Protein AF-A0A381ID55-F1 (afdb_monomer)

Nearest PDB structures (foldseek):
  1d6m-assembly1_A  TM=7.865E-01  e=6.444E-08  Escherichia coli
  2o59-assembly1_A  TM=6.944E-01  e=1.336E-08  Escherichia coli
  3pwt-assembly1_A  TM=8.129E-01  e=2.290E-06  Escherichia coli K-12
  4cgy-assembly1_A  TM=8.039E-01  e=9.788E-06  Homo sapiens
  1mw8-assembly1_X  TM=7.895E-01  e=4.444E-05  Escherichia coli

Foldseek 3Di:
DLVFLVLLLVQLLPPDPCSVQFARDDDCVQDVPVPADPDDDDADGNDDDDDDDPVRVVVNLVRSLVSRLVRWDDWDKDKDWDWDADPNDTDIDIWIDTPGCISVVSVVDDDDGRDDDDDDPPDDDDDPDDDDDDDDDDDDDADFPVNVQVCQQQPLVPPPPVPCPPPVPDHNDDPVCSVVVVVVCVVVQQWDDDDRGIDGDCVCVVPD

pLDDT: mean 87.01, std 11.12, range [41.38, 96.75]

Structure (mmCIF, N/CA/C/O backbone):
data_AF-A0A381ID55-F1
#
_entry.id   AF-A0A381ID55-F1
#
loop_
_atom_site.group_PDB
_atom_site.id
_atom_site.type_symbol
_atom_site.label_atom_id
_atom_site.label_alt_id
_atom_site.label_comp_id
_atom_site.label_asym_id
_atom_site.label_entity_id
_atom_site.label_seq_id
_atom_site.pdbx_PDB_ins_code
_atom_site.Cartn_x
_atom_site.Cartn_y
_atom_site.Cartn_z
_atom_site.occupancy
_atom_site.B_iso_or_equiv
_atom_site.auth_seq_id
_atom_site.auth_comp_id
_atom_site.auth_asym_id
_atom_site.auth_atom_id
_atom_site.pdbx_PDB_model_num
ATOM 1 N N . MET A 1 1 ? -1.410 -1.660 -27.866 1.00 70.62 1 MET A N 1
ATOM 2 C CA . MET A 1 1 ? -0.874 -1.778 -26.487 1.00 70.62 1 MET A CA 1
ATOM 3 C C . MET A 1 1 ? -1.254 -3.103 -25.824 1.00 70.62 1 MET A C 1
ATOM 5 O O . MET A 1 1 ? -0.353 -3.834 -25.441 1.00 70.62 1 MET A O 1
ATOM 9 N N . ALA A 1 2 ? -2.541 -3.470 -25.766 1.00 81.06 2 ALA A N 1
ATOM 10 C CA . ALA A 1 2 ? -2.996 -4.710 -25.118 1.00 81.06 2 ALA A CA 1
ATOM 11 C C . ALA A 1 2 ? -2.349 -6.004 -25.659 1.00 81.06 2 ALA A C 1
ATOM 13 O O . ALA A 1 2 ? -1.994 -6.869 -24.872 1.00 81.06 2 ALA A O 1
ATOM 14 N N . SER A 1 3 ? -2.138 -6.122 -26.977 1.00 83.69 3 SER A N 1
ATOM 15 C CA . SER A 1 3 ? -1.439 -7.279 -27.572 1.00 83.69 3 SER A CA 1
ATOM 16 C C . SER A 1 3 ? 0.010 -7.415 -27.072 1.00 83.69 3 SER A C 1
ATOM 18 O O . SER A 1 3 ? 0.406 -8.498 -26.653 1.00 83.69 3 SER A O 1
ATOM 20 N N . LYS A 1 4 ? 0.767 -6.308 -27.011 1.00 87.00 4 LYS A N 1
ATOM 21 C CA . LYS A 1 4 ? 2.134 -6.301 -26.461 1.00 87.00 4 LYS A CA 1
ATOM 22 C C . LYS A 1 4 ? 2.143 -6.646 -24.970 1.00 87.00 4 LYS A C 1
ATOM 24 O O . LYS A 1 4 ? 2.986 -7.416 -24.541 1.00 87.00 4 LYS A O 1
ATOM 29 N N . ALA A 1 5 ? 1.187 -6.122 -24.198 1.00 90.31 5 ALA A N 1
ATOM 30 C CA . ALA A 1 5 ? 1.048 -6.455 -22.782 1.00 90.31 5 ALA A CA 1
ATOM 31 C C . ALA A 1 5 ? 0.736 -7.947 -22.568 1.00 90.31 5 ALA A C 1
ATOM 33 O O . ALA A 1 5 ? 1.346 -8.566 -21.706 1.00 90.31 5 ALA A O 1
ATOM 34 N N . SER A 1 6 ? -0.147 -8.540 -23.380 1.00 92.25 6 SER A N 1
ATOM 35 C CA . SER A 1 6 ? -0.414 -9.985 -23.337 1.00 92.25 6 SER A CA 1
ATOM 36 C C . SER A 1 6 ? 0.858 -10.790 -23.600 1.00 92.25 6 SER A C 1
ATOM 38 O O . SER A 1 6 ? 1.224 -11.630 -22.790 1.00 92.25 6 SER A O 1
ATOM 40 N N . GLN A 1 7 ? 1.585 -10.462 -24.673 1.00 93.06 7 GLN A N 1
ATOM 41 C CA . GLN A 1 7 ? 2.831 -11.144 -25.026 1.00 93.06 7 GLN A CA 1
ATOM 42 C C . GLN A 1 7 ? 3.910 -11.004 -23.940 1.00 93.06 7 GLN A C 1
ATOM 44 O O . GLN A 1 7 ? 4.625 -11.961 -23.651 1.00 93.06 7 GLN A O 1
ATOM 49 N N . THR A 1 8 ? 4.042 -9.818 -23.338 1.00 93.56 8 THR A N 1
ATOM 50 C CA . THR A 1 8 ? 4.930 -9.601 -22.191 1.00 93.56 8 THR A CA 1
ATOM 51 C C . THR A 1 8 ? 4.517 -10.491 -21.017 1.00 93.56 8 THR A C 1
ATOM 53 O O . THR A 1 8 ? 5.362 -11.179 -20.454 1.00 93.56 8 THR A O 1
ATOM 56 N N . LEU A 1 9 ? 3.229 -10.510 -20.657 1.00 94.81 9 LEU A N 1
ATOM 57 C CA . LEU A 1 9 ? 2.720 -11.291 -19.529 1.00 94.81 9 LEU A CA 1
ATOM 58 C C . LEU A 1 9 ? 2.958 -12.791 -19.716 1.00 94.81 9 LEU A C 1
ATOM 60 O O . LEU A 1 9 ? 3.392 -13.454 -18.779 1.00 94.81 9 LEU A O 1
ATOM 64 N N . ASP A 1 10 ? 2.736 -13.304 -20.927 1.00 94.25 10 ASP A N 1
ATOM 65 C CA . ASP A 1 10 ? 2.945 -14.717 -21.247 1.00 94.25 10 ASP A CA 1
ATOM 66 C C . ASP A 1 10 ? 4.397 -15.156 -21.076 1.00 94.25 10 ASP A C 1
ATOM 68 O O . ASP A 1 10 ? 4.635 -16.301 -20.715 1.00 94.25 10 ASP A O 1
ATOM 72 N N . LYS A 1 11 ? 5.364 -14.254 -21.277 1.00 94.31 11 LYS A N 1
ATOM 73 C CA . LYS A 1 11 ? 6.777 -14.542 -21.005 1.00 94.31 11 LYS A CA 1
ATOM 74 C C . LYS A 1 11 ? 7.143 -14.399 -19.534 1.00 94.31 11 LYS A C 1
ATOM 76 O O . LYS A 1 11 ? 7.943 -15.179 -19.037 1.00 94.31 11 LYS A O 1
ATOM 81 N N . LEU A 1 12 ? 6.598 -13.390 -18.857 1.00 94.31 12 LEU A N 1
ATOM 82 C CA . LEU A 1 12 ? 6.947 -13.092 -17.467 1.00 94.31 12 LEU A CA 1
ATOM 83 C C . LEU A 1 12 ? 6.337 -14.069 -16.463 1.00 94.31 12 LEU A C 1
ATOM 85 O O . LEU A 1 12 ? 6.889 -14.215 -15.379 1.00 94.31 12 LEU A O 1
ATOM 89 N N . LYS A 1 13 ? 5.204 -14.699 -16.793 1.00 93.88 13 LYS A N 1
ATOM 90 C CA . LYS A 1 13 ? 4.524 -15.626 -15.880 1.00 93.88 13 LYS A CA 1
ATOM 91 C C . LYS A 1 13 ? 5.235 -16.974 -15.735 1.00 93.88 13 LYS A C 1
ATOM 93 O O . LYS A 1 13 ? 5.032 -17.633 -14.724 1.00 93.88 13 LYS A O 1
ATOM 98 N N . VAL A 1 14 ? 6.036 -17.365 -16.730 1.00 92.94 14 VAL A N 1
ATOM 99 C CA . VAL A 1 14 ? 6.660 -18.692 -16.803 1.00 92.94 14 VAL A CA 1
ATOM 100 C C . VAL A 1 14 ? 7.601 -18.903 -15.622 1.00 92.94 14 VAL A C 1
ATOM 102 O O . VAL A 1 14 ? 8.543 -18.133 -15.433 1.00 92.94 14 VAL A O 1
ATOM 105 N N . GLY A 1 15 ? 7.362 -19.968 -14.858 1.00 90.31 15 GLY A N 1
ATOM 106 C CA . GLY A 1 15 ? 8.208 -20.357 -13.728 1.00 90.31 15 GLY A CA 1
ATOM 107 C C . GLY A 1 15 ? 7.940 -19.579 -12.438 1.00 90.31 15 GLY A C 1
ATOM 108 O O . GLY A 1 15 ? 8.679 -19.750 -11.471 1.00 90.31 15 GLY A O 1
ATOM 109 N N . LEU A 1 16 ? 6.898 -18.742 -12.397 1.00 93.00 16 LEU A N 1
ATOM 110 C CA . LEU A 1 16 ? 6.417 -18.158 -11.146 1.00 93.00 16 LEU A CA 1
ATOM 111 C C . LEU A 1 16 ? 5.570 -19.183 -10.383 1.00 93.00 16 LEU A C 1
ATOM 113 O O . LEU A 1 16 ? 4.747 -19.882 -10.968 1.00 93.00 16 LEU A O 1
ATOM 117 N N . GLU A 1 17 ? 5.692 -19.216 -9.057 1.00 92.00 17 GLU A N 1
ATOM 118 C CA . GLU A 1 17 ? 4.929 -20.143 -8.199 1.00 92.00 17 GLU A CA 1
ATOM 119 C C . GLU A 1 17 ? 3.404 -19.988 -8.345 1.00 92.00 17 GLU A C 1
ATOM 121 O O . GLU A 1 17 ? 2.640 -20.933 -8.164 1.00 92.00 17 GLU A O 1
ATOM 126 N N . TYR A 1 18 ? 2.960 -18.789 -8.718 1.00 92.69 18 TYR A N 1
ATOM 127 C CA . TYR A 1 18 ? 1.563 -18.409 -8.917 1.00 92.69 18 TYR A CA 1
ATOM 128 C C . TYR A 1 18 ? 1.189 -18.251 -10.399 1.00 92.69 18 TYR A C 1
ATOM 130 O O . TYR A 1 18 ? 0.211 -17.574 -10.723 1.00 92.69 18 TYR A O 1
ATOM 138 N N . GLU A 1 19 ? 1.943 -18.871 -11.314 1.00 94.19 19 GLU A N 1
ATOM 139 C CA . GLU A 1 19 ? 1.718 -18.798 -12.764 1.00 94.19 19 GLU A CA 1
ATOM 140 C C . GLU A 1 19 ? 0.256 -19.084 -13.153 1.00 94.19 19 GLU A C 1
ATOM 142 O O . GLU A 1 19 ? -0.347 -18.343 -13.930 1.00 94.19 19 GLU A O 1
ATOM 147 N N . ASN A 1 20 ? -0.355 -20.106 -12.549 1.00 93.81 20 ASN A N 1
ATOM 148 C CA . ASN A 1 20 ? -1.740 -20.520 -12.798 1.00 93.81 20 ASN A CA 1
ATOM 149 C C . ASN A 1 20 ? -2.805 -19.500 -12.343 1.00 93.81 20 ASN A C 1
ATOM 151 O O . ASN A 1 20 ? -3.955 -19.558 -12.791 1.00 93.81 20 ASN A O 1
ATOM 155 N N . LYS A 1 21 ? -2.445 -18.570 -11.451 1.00 94.19 21 LYS A N 1
ATOM 156 C CA . LYS A 1 21 ? -3.330 -17.508 -10.947 1.00 94.19 21 LYS A CA 1
ATOM 157 C C . LYS A 1 21 ? -3.279 -16.253 -11.823 1.00 94.19 21 LYS A C 1
ATOM 159 O O . LYS A 1 21 ? -4.204 -15.444 -11.764 1.00 94.19 21 LYS A O 1
ATOM 164 N N . ILE A 1 22 ? -2.245 -16.102 -12.653 1.00 95.56 22 ILE A N 1
ATOM 165 C CA . ILE A 1 22 ? -2.073 -14.959 -13.553 1.00 95.56 22 ILE A CA 1
ATOM 166 C C . ILE A 1 22 ? -2.976 -15.137 -14.776 1.00 95.56 22 ILE A C 1
ATOM 168 O O . ILE A 1 22 ? -2.802 -16.059 -15.574 1.00 95.56 22 ILE A O 1
ATOM 172 N N . LYS A 1 23 ? -3.930 -14.221 -14.967 1.00 93.19 23 LYS A N 1
ATOM 173 C CA . LYS A 1 23 ? -4.861 -14.251 -16.103 1.00 93.19 23 LYS A CA 1
ATOM 174 C C . LYS A 1 23 ? -4.909 -12.904 -16.805 1.00 93.19 23 LYS A C 1
ATOM 176 O O . LYS A 1 23 ? -5.309 -11.889 -16.232 1.00 93.19 23 LYS A O 1
ATOM 181 N N . PHE A 1 24 ? -4.546 -12.901 -18.087 1.00 93.38 24 PHE A N 1
ATOM 182 C CA . PHE A 1 24 ? -4.692 -11.708 -18.910 1.00 93.38 24 PHE A CA 1
ATOM 183 C C . PHE A 1 24 ? -6.169 -11.314 -19.001 1.00 93.38 24 PHE A C 1
ATOM 185 O O . PHE A 1 24 ? -7.025 -12.126 -19.348 1.00 93.38 24 PHE A O 1
ATOM 192 N N . SER A 1 25 ? -6.468 -10.049 -18.721 1.00 89.69 25 SER A N 1
ATOM 193 C CA . SER A 1 25 ? -7.815 -9.506 -18.850 1.00 89.69 25 SER A CA 1
ATOM 194 C C . SER A 1 25 ? -7.770 -8.093 -19.421 1.00 89.69 25 SER A C 1
ATOM 196 O O . SER A 1 25 ? -6.925 -7.273 -19.058 1.00 89.69 25 SER A O 1
ATOM 198 N N . LYS A 1 26 ? -8.691 -7.798 -20.342 1.00 87.25 26 LYS A N 1
ATOM 199 C CA . LYS A 1 26 ? -8.874 -6.453 -20.900 1.00 87.25 26 LYS A CA 1
ATOM 200 C C . LYS A 1 26 ? -9.959 -5.734 -20.107 1.00 87.25 26 LYS A C 1
ATOM 202 O O . LYS A 1 26 ? -11.118 -5.726 -20.503 1.00 87.25 26 LYS A O 1
ATOM 207 N N . THR A 1 27 ? -9.591 -5.164 -18.965 1.00 88.06 27 THR A N 1
ATOM 208 C CA . THR A 1 27 ? -10.514 -4.392 -18.120 1.00 88.06 27 THR A CA 1
ATOM 209 C C . THR A 1 27 ? -10.176 -2.905 -18.169 1.00 88.06 27 THR A C 1
ATOM 211 O O . THR A 1 27 ? -9.008 -2.544 -18.317 1.00 88.06 27 THR A O 1
ATOM 214 N N . LYS A 1 28 ? -11.169 -2.029 -17.946 1.00 86.00 28 LYS A N 1
ATOM 215 C CA . LYS A 1 28 ? -10.942 -0.579 -17.766 1.00 86.00 28 LYS A CA 1
ATOM 216 C C . LYS A 1 28 ? -10.058 -0.252 -16.556 1.00 86.00 28 LYS A C 1
ATOM 218 O O . LYS A 1 28 ? -9.614 0.872 -16.405 1.00 86.00 28 LYS A O 1
ATOM 223 N N . ARG A 1 29 ? -9.784 -1.213 -15.672 1.00 83.62 29 ARG A N 1
ATOM 224 C CA . ARG A 1 29 ? -8.819 -1.024 -14.582 1.00 83.62 29 ARG A CA 1
ATOM 225 C C . ARG A 1 29 ? -7.378 -0.957 -15.098 1.00 83.62 29 ARG A C 1
ATOM 227 O O . ARG A 1 29 ? -6.574 -0.229 -14.528 1.00 83.62 29 ARG A O 1
ATOM 234 N N . VAL A 1 30 ? -7.060 -1.723 -16.143 1.00 84.38 30 VAL A N 1
ATOM 235 C CA . VAL A 1 30 ? -5.696 -1.864 -16.686 1.00 84.38 30 VAL A CA 1
ATOM 236 C C . VAL A 1 30 ? -5.545 -1.141 -18.026 1.00 84.38 30 VAL A C 1
ATOM 238 O O . VAL A 1 30 ? -4.490 -0.587 -18.320 1.00 84.38 30 VAL A O 1
ATOM 241 N N . PHE A 1 31 ? -6.608 -1.110 -18.830 1.00 86.25 31 PHE A N 1
ATOM 242 C CA . PHE A 1 31 ? -6.636 -0.508 -20.158 1.00 86.25 31 PHE A CA 1
ATOM 243 C C . PHE A 1 31 ? -7.762 0.525 -20.231 1.00 86.25 31 PHE A C 1
ATOM 245 O O . PHE A 1 31 ? -8.867 0.224 -20.680 1.00 86.25 31 PHE A O 1
ATOM 252 N N . ASP A 1 32 ? -7.476 1.739 -19.762 1.00 86.81 32 ASP A N 1
ATOM 253 C CA . ASP A 1 32 ? -8.414 2.864 -19.779 1.00 86.81 32 ASP A CA 1
ATOM 254 C C . ASP A 1 32 ? -7.915 3.981 -20.699 1.00 86.81 32 ASP A C 1
ATOM 256 O O . ASP A 1 32 ? -7.167 4.858 -20.274 1.00 86.81 32 ASP A O 1
ATOM 260 N N . SER A 1 33 ? -8.304 3.951 -21.975 1.00 82.75 33 SER A N 1
ATOM 261 C CA . SER A 1 33 ? -7.834 4.936 -22.957 1.00 82.75 33 SER A CA 1
ATOM 262 C C . SER A 1 33 ? -8.237 6.375 -22.628 1.00 82.75 33 SER A C 1
ATOM 264 O O . SER A 1 33 ? -7.532 7.283 -23.045 1.00 82.75 33 SER A O 1
ATOM 266 N N . SER A 1 34 ? -9.310 6.606 -21.859 1.00 82.75 34 SER A N 1
ATOM 267 C CA . SER A 1 34 ? -9.709 7.967 -21.464 1.00 82.75 34 SER A CA 1
ATOM 268 C C . SER A 1 34 ? -8.863 8.552 -20.332 1.00 82.75 34 SER A C 1
ATOM 270 O O . SER A 1 34 ? -9.036 9.714 -19.990 1.00 82.75 34 SER A O 1
ATOM 272 N N . LYS A 1 35 ? -7.988 7.753 -19.712 1.00 76.94 35 LYS A N 1
ATOM 273 C CA . LYS A 1 35 ? -7.083 8.186 -18.632 1.00 76.94 35 LYS A CA 1
ATOM 274 C C . LYS A 1 35 ? -5.613 8.166 -19.043 1.00 76.94 35 LYS A C 1
ATOM 276 O O . LYS A 1 35 ? -4.734 8.245 -18.187 1.00 76.94 35 LYS A O 1
ATOM 281 N N . VAL A 1 36 ? -5.347 7.978 -20.332 1.00 74.00 36 VAL A N 1
ATOM 282 C CA . VAL A 1 36 ? -3.999 7.995 -20.892 1.00 74.00 36 VAL A CA 1
ATOM 283 C C . VAL A 1 36 ? -3.809 9.348 -21.565 1.00 74.00 36 VAL A C 1
ATOM 285 O O . VAL A 1 36 ? -4.486 9.638 -22.546 1.00 74.00 36 VAL A O 1
ATOM 288 N N . ASP A 1 37 ? -2.893 10.153 -21.026 1.00 71.00 37 ASP A N 1
ATOM 289 C CA . ASP A 1 37 ? -2.441 11.395 -21.659 1.00 71.00 37 ASP A CA 1
ATOM 290 C C . ASP A 1 37 ? -1.434 11.068 -22.787 1.00 71.00 37 ASP A C 1
ATOM 292 O O . ASP A 1 37 ? -1.535 10.046 -23.466 1.00 71.00 37 ASP A O 1
ATOM 296 N N . SER A 1 38 ? -0.401 11.891 -22.988 1.00 73.19 38 SER A N 1
ATOM 297 C CA . SER A 1 38 ? 0.625 11.671 -24.020 1.00 73.19 38 SER A CA 1
ATOM 298 C C . SER A 1 38 ? 1.448 10.384 -23.842 1.00 73.19 38 SER A C 1
ATOM 300 O O . SER A 1 38 ? 2.077 9.919 -24.795 1.00 73.19 38 SER A O 1
ATOM 302 N N . HIS A 1 39 ? 1.455 9.792 -22.643 1.00 77.25 39 HIS A N 1
ATOM 303 C CA . HIS A 1 39 ? 2.221 8.587 -22.331 1.00 77.25 39 HIS A CA 1
ATOM 304 C C . HIS A 1 39 ? 1.413 7.590 -21.499 1.00 77.25 39 HIS A C 1
ATOM 306 O O . HIS A 1 39 ? 0.662 7.955 -20.595 1.00 77.25 39 HIS A O 1
ATOM 312 N N . SER A 1 40 ? 1.615 6.302 -21.776 1.00 82.44 40 SER A N 1
ATOM 313 C CA . SER A 1 40 ? 1.070 5.214 -20.967 1.00 82.44 40 SER A CA 1
ATOM 314 C C . SER A 1 40 ? 1.933 4.915 -19.745 1.00 82.44 40 SER A C 1
ATOM 316 O O . SER A 1 40 ? 3.089 5.329 -19.661 1.00 82.44 40 SER A O 1
ATOM 318 N N . ALA A 1 41 ? 1.391 4.116 -18.824 1.00 86.06 41 ALA A N 1
ATOM 319 C CA . ALA A 1 41 ? 2.170 3.553 -17.729 1.00 86.06 41 ALA A CA 1
ATOM 320 C C . ALA A 1 41 ? 3.410 2.800 -18.247 1.00 86.06 41 ALA A C 1
ATOM 322 O O . ALA A 1 41 ? 3.369 2.151 -19.297 1.00 86.06 41 ALA A O 1
ATOM 323 N N . ILE A 1 42 ? 4.498 2.877 -17.479 1.00 91.06 42 ILE A N 1
ATOM 324 C CA . ILE A 1 42 ? 5.718 2.109 -17.729 1.00 91.06 42 ILE A CA 1
ATOM 325 C C . ILE A 1 42 ? 5.412 0.637 -17.452 1.00 91.06 42 ILE A C 1
ATOM 327 O O . ILE A 1 42 ? 4.926 0.290 -16.374 1.00 91.06 42 ILE A O 1
ATOM 331 N N . ILE A 1 43 ? 5.692 -0.218 -18.433 1.00 93.06 43 ILE A N 1
ATOM 332 C CA . ILE A 1 43 ? 5.519 -1.669 -18.349 1.00 93.06 43 ILE A CA 1
ATOM 333 C C . ILE A 1 43 ? 6.788 -2.366 -18.848 1.00 93.06 43 ILE A C 1
ATOM 335 O O . ILE A 1 43 ? 7.505 -1.790 -19.674 1.00 93.06 43 ILE A O 1
ATOM 339 N N . PRO A 1 44 ? 7.060 -3.608 -18.414 1.00 94.25 44 PRO A N 1
ATOM 340 C CA . PRO A 1 44 ? 8.111 -4.406 -19.023 1.00 94.25 44 PRO A CA 1
ATOM 341 C C . PRO A 1 44 ? 7.802 -4.679 -20.500 1.00 94.25 44 PRO A C 1
ATOM 343 O O . PRO A 1 44 ? 6.651 -4.639 -20.951 1.00 94.25 44 PRO A O 1
ATOM 346 N N . THR A 1 45 ? 8.838 -5.015 -21.260 1.00 92.94 45 THR A N 1
ATOM 347 C CA . THR A 1 45 ? 8.682 -5.480 -22.642 1.00 92.94 45 THR A CA 1
ATOM 348 C C . THR A 1 45 ? 8.761 -7.004 -22.706 1.00 92.94 45 THR A C 1
ATOM 350 O O . THR A 1 45 ? 9.133 -7.664 -21.741 1.00 92.94 45 THR A O 1
ATOM 353 N N . TYR A 1 46 ? 8.446 -7.577 -23.866 1.00 90.69 46 TYR A N 1
ATOM 354 C CA . TYR A 1 46 ? 8.596 -9.011 -24.120 1.00 90.69 46 TYR A CA 1
ATOM 355 C C . TYR A 1 46 ? 10.070 -9.455 -24.255 1.00 90.69 46 TYR A C 1
ATOM 357 O O . TYR A 1 46 ? 10.334 -10.633 -24.516 1.00 90.69 46 TYR A O 1
ATOM 365 N N . ILE A 1 47 ? 11.032 -8.534 -24.156 1.00 91.31 47 ILE A N 1
ATOM 366 C CA . ILE A 1 47 ? 12.465 -8.831 -24.156 1.00 91.31 47 ILE A CA 1
ATOM 367 C C . ILE A 1 47 ? 12.915 -8.886 -22.697 1.00 91.31 47 ILE A C 1
ATOM 369 O O . ILE A 1 47 ? 12.934 -7.864 -22.015 1.00 91.31 47 ILE A O 1
ATOM 373 N N . ILE A 1 48 ? 13.258 -10.087 -22.225 1.00 90.81 48 ILE A N 1
ATOM 374 C CA . ILE A 1 48 ? 13.757 -10.297 -20.863 1.00 90.81 48 ILE A CA 1
ATOM 375 C C . ILE A 1 48 ? 15.252 -9.936 -20.844 1.00 90.81 48 ILE A C 1
ATOM 377 O O . ILE A 1 48 ? 16.017 -10.524 -21.618 1.00 90.81 48 ILE A O 1
ATOM 381 N N . PRO A 1 49 ? 15.683 -8.980 -20.005 1.00 91.81 49 PRO A N 1
ATOM 382 C CA . PRO A 1 49 ? 17.088 -8.604 -19.904 1.00 91.81 49 PRO A CA 1
ATOM 383 C C . PRO A 1 49 ? 17.910 -9.731 -19.259 1.00 91.81 49 PRO A C 1
ATOM 385 O O . PRO A 1 49 ? 17.417 -10.446 -18.392 1.00 91.81 49 PRO A O 1
ATOM 388 N N . LYS A 1 50 ? 19.167 -9.901 -19.690 1.00 87.94 50 LYS A N 1
ATOM 389 C CA . LYS A 1 50 ? 20.054 -10.995 -19.235 1.00 87.94 50 LYS A CA 1
ATOM 390 C C . LYS A 1 50 ? 21.224 -10.540 -18.354 1.00 87.94 50 LYS A C 1
ATOM 392 O O . LYS A 1 50 ? 21.903 -11.379 -17.772 1.00 87.94 50 LYS A O 1
ATOM 397 N N . SER A 1 51 ? 21.482 -9.235 -18.264 1.00 90.56 51 SER A N 1
ATOM 398 C CA . SER A 1 51 ? 22.652 -8.685 -17.565 1.00 90.56 51 SER A CA 1
ATOM 399 C C . SER A 1 51 ? 22.337 -7.297 -17.016 1.00 90.56 51 SER A C 1
ATOM 401 O O . SER A 1 51 ? 22.755 -6.292 -17.580 1.00 90.56 51 SER A O 1
ATOM 403 N N . LEU A 1 52 ? 21.539 -7.257 -15.950 1.00 94.56 52 LEU A N 1
ATOM 404 C CA . LEU A 1 52 ? 21.250 -6.032 -15.211 1.00 94.56 52 LEU A CA 1
ATOM 405 C C . LEU A 1 52 ? 22.225 -5.891 -14.043 1.00 94.56 52 LEU A C 1
ATOM 407 O O . LEU A 1 52 ? 22.547 -6.869 -13.364 1.00 94.56 52 LEU A O 1
ATOM 411 N N . SER A 1 53 ? 22.667 -4.665 -13.783 1.00 96.75 53 SER A N 1
ATOM 412 C CA . SER A 1 53 ? 23.266 -4.320 -12.497 1.00 96.75 53 SER A CA 1
ATOM 413 C C . SER A 1 53 ? 22.251 -4.510 -11.365 1.00 96.75 53 SER A C 1
ATOM 415 O O . SER A 1 53 ? 21.044 -4.628 -11.588 1.00 96.75 53 SER A O 1
ATOM 417 N N . LYS A 1 54 ? 22.726 -4.509 -10.117 1.00 96.12 54 LYS A N 1
ATOM 418 C CA . LYS A 1 54 ? 21.856 -4.677 -8.946 1.00 96.12 54 LYS A CA 1
ATOM 419 C C . LYS A 1 54 ? 20.736 -3.629 -8.889 1.00 96.12 54 LYS A C 1
ATOM 421 O O . LYS A 1 54 ? 19.593 -3.982 -8.612 1.00 96.12 54 LYS A O 1
ATOM 426 N N . ASP A 1 55 ? 21.052 -2.368 -9.174 1.00 96.25 55 ASP A N 1
ATOM 427 C CA . ASP A 1 55 ? 20.074 -1.277 -9.115 1.00 96.25 55 ASP A CA 1
ATOM 428 C C . ASP A 1 55 ? 19.065 -1.358 -10.267 1.00 96.25 55 ASP A C 1
ATOM 430 O O . ASP A 1 55 ? 17.864 -1.176 -10.059 1.00 96.25 55 ASP A O 1
ATOM 434 N N . GLU A 1 56 ? 19.519 -1.710 -11.472 1.00 96.06 56 GLU A N 1
ATOM 435 C CA . GLU A 1 56 ? 18.628 -1.938 -12.614 1.00 96.06 56 GLU A CA 1
ATOM 436 C C . GLU A 1 56 ? 17.699 -3.129 -12.378 1.00 96.06 56 GLU A C 1
ATOM 438 O O . GLU A 1 56 ? 16.517 -3.053 -12.710 1.00 96.06 56 GLU A O 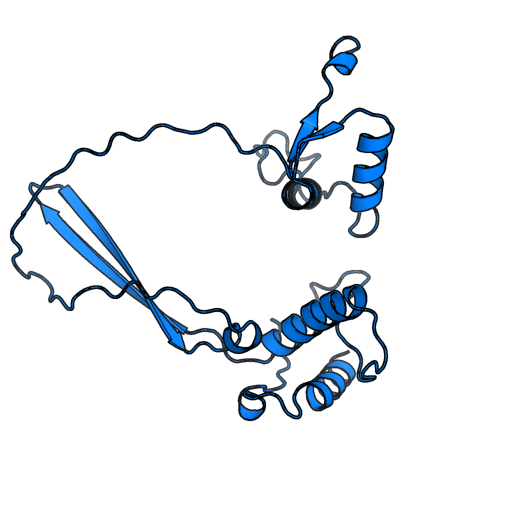1
ATOM 443 N N . GLN A 1 57 ? 18.205 -4.205 -11.770 1.00 95.81 57 GLN A N 1
ATOM 444 C CA . GLN A 1 57 ? 17.411 -5.378 -11.419 1.00 95.81 57 GLN A CA 1
ATOM 445 C C . GLN A 1 57 ? 16.307 -5.015 -10.420 1.00 95.81 57 GLN A C 1
ATOM 447 O O . GLN A 1 57 ? 15.155 -5.377 -10.636 1.00 95.81 57 GLN A O 1
ATOM 452 N N . LEU A 1 58 ? 16.620 -4.226 -9.385 1.00 95.69 58 LEU A N 1
ATOM 453 C CA . LEU A 1 58 ? 15.629 -3.754 -8.411 1.00 95.69 58 LEU A CA 1
ATOM 454 C C . LEU A 1 58 ? 14.513 -2.929 -9.067 1.00 95.69 58 LEU A C 1
ATOM 456 O O . LEU A 1 58 ? 13.335 -3.116 -8.757 1.00 95.69 58 LEU A O 1
ATOM 460 N N . VAL A 1 59 ? 14.866 -2.024 -9.985 1.00 95.69 59 VAL A N 1
ATOM 461 C CA . VAL A 1 59 ? 13.880 -1.215 -10.718 1.00 95.69 59 VAL A CA 1
ATOM 462 C C . VAL A 1 59 ? 13.060 -2.086 -11.671 1.00 95.69 59 VAL A C 1
ATOM 464 O O . VAL A 1 59 ? 11.836 -1.950 -11.730 1.00 95.69 59 VAL A O 1
ATOM 467 N N . TYR A 1 60 ? 13.713 -2.995 -12.397 1.00 95.88 60 TYR A N 1
ATOM 468 C CA . TYR A 1 60 ? 13.050 -3.922 -13.307 1.00 95.88 60 TYR A CA 1
ATOM 469 C C . TYR A 1 60 ? 12.054 -4.814 -12.567 1.00 95.88 60 TYR A C 1
ATOM 471 O O . TYR A 1 60 ? 10.905 -4.906 -12.997 1.00 95.88 60 TYR A O 1
ATOM 479 N N . ASP A 1 61 ? 12.448 -5.404 -11.437 1.00 94.69 61 ASP A N 1
ATOM 480 C CA . ASP A 1 61 ? 11.576 -6.249 -10.622 1.00 94.69 61 ASP A CA 1
ATOM 481 C C . ASP A 1 61 ? 10.394 -5.455 -10.067 1.00 94.69 61 ASP A C 1
ATOM 483 O O . ASP A 1 61 ? 9.259 -5.891 -10.220 1.00 94.69 61 ASP A O 1
ATOM 487 N N . ALA A 1 62 ? 10.599 -4.230 -9.571 1.00 95.38 62 ALA A N 1
ATOM 488 C CA . ALA A 1 62 ? 9.491 -3.385 -9.121 1.00 95.38 62 ALA A CA 1
ATOM 489 C C . ALA A 1 62 ? 8.453 -3.114 -10.233 1.00 95.38 62 ALA A C 1
ATOM 491 O O . ALA A 1 62 ? 7.242 -3.132 -9.983 1.00 95.38 62 ALA A O 1
ATOM 492 N N . ILE A 1 63 ? 8.909 -2.881 -11.471 1.00 96.00 63 ILE A N 1
ATOM 493 C CA . ILE A 1 63 ? 8.035 -2.673 -12.636 1.00 96.00 63 ILE A CA 1
ATOM 494 C C . ILE A 1 63 ? 7.359 -3.992 -13.049 1.00 96.00 63 ILE A C 1
ATOM 496 O O . ILE A 1 63 ? 6.152 -4.010 -13.305 1.00 96.00 63 ILE A O 1
ATOM 500 N N . LYS A 1 64 ? 8.117 -5.092 -13.099 1.00 95.50 64 LYS A N 1
ATOM 501 C CA . LYS A 1 64 ? 7.660 -6.445 -13.446 1.00 95.50 64 LYS A CA 1
ATOM 502 C C . LYS A 1 64 ? 6.590 -6.937 -12.478 1.00 95.50 64 LYS A C 1
ATOM 504 O O . LYS A 1 64 ? 5.500 -7.299 -12.912 1.00 95.50 64 LYS A O 1
ATOM 509 N N . ASP A 1 65 ? 6.863 -6.867 -11.185 1.00 95.75 65 ASP A N 1
ATOM 510 C CA . ASP A 1 65 ? 5.978 -7.309 -10.113 1.00 95.75 65 ASP A CA 1
ATOM 511 C C . ASP A 1 65 ? 4.692 -6.484 -10.115 1.00 95.75 65 ASP A C 1
ATOM 513 O O . ASP A 1 65 ? 3.586 -7.024 -10.072 1.00 95.75 65 ASP A O 1
ATOM 517 N N . ARG A 1 66 ? 4.802 -5.158 -10.277 1.00 95.44 66 ARG A N 1
ATOM 518 C CA . ARG A 1 66 ? 3.625 -4.294 -10.422 1.00 95.44 66 ARG A CA 1
ATOM 519 C C . ARG A 1 66 ? 2.803 -4.639 -11.660 1.00 95.44 66 ARG A C 1
ATOM 521 O O . ARG A 1 66 ? 1.574 -4.592 -11.596 1.00 95.44 66 ARG A O 1
ATOM 528 N N . PHE A 1 67 ? 3.450 -4.951 -12.778 1.00 95.62 67 PHE A N 1
ATOM 529 C CA . PHE A 1 67 ? 2.772 -5.350 -14.004 1.00 95.62 67 PHE A CA 1
ATOM 530 C C . PHE A 1 67 ? 2.024 -6.677 -13.821 1.00 95.62 67 PHE A C 1
ATOM 532 O O . PHE A 1 67 ? 0.822 -6.720 -14.077 1.00 95.62 67 PHE A O 1
ATOM 539 N N . VAL A 1 68 ? 2.689 -7.713 -13.303 1.00 95.50 6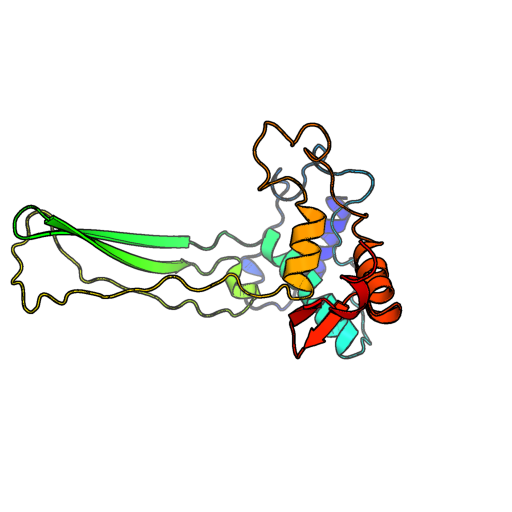8 VAL A N 1
ATOM 540 C CA . VAL A 1 68 ? 2.098 -9.036 -13.044 1.00 95.50 68 VAL A CA 1
ATOM 541 C C . VAL A 1 68 ? 0.943 -8.951 -12.041 1.00 95.50 68 VAL A C 1
ATOM 543 O O . VAL A 1 68 ? -0.125 -9.508 -12.290 1.00 95.50 68 VAL A O 1
ATOM 546 N N . ALA A 1 69 ? 1.094 -8.171 -10.965 1.00 95.38 69 ALA A N 1
ATOM 547 C CA . ALA A 1 69 ? 0.062 -7.971 -9.947 1.00 95.38 69 ALA A CA 1
ATOM 548 C C . ALA A 1 69 ? -1.267 -7.419 -10.504 1.00 95.38 69 ALA A C 1
ATOM 550 O O . ALA A 1 69 ? -2.323 -7.689 -9.936 1.00 95.38 69 ALA A O 1
ATOM 551 N N . ASN A 1 70 ? -1.257 -6.679 -11.622 1.00 94.69 70 ASN A N 1
ATOM 552 C CA . ASN A 1 70 ? -2.494 -6.195 -12.258 1.00 94.69 70 ASN A CA 1
ATOM 553 C C . ASN A 1 70 ? -3.319 -7.307 -12.930 1.00 94.69 70 ASN A C 1
ATOM 555 O O . ASN A 1 70 ? -4.499 -7.093 -13.209 1.00 94.69 70 ASN A O 1
ATOM 559 N N . PHE A 1 71 ? -2.712 -8.465 -13.192 1.00 95.38 71 PHE A N 1
ATOM 560 C CA . PHE A 1 71 ? -3.344 -9.632 -13.816 1.00 95.38 71 PHE A CA 1
ATOM 561 C C . PHE A 1 71 ? -3.551 -10.791 -12.833 1.00 95.38 71 PHE A C 1
ATOM 563 O O . PHE A 1 71 ? -3.912 -11.895 -13.237 1.00 95.38 71 PHE A O 1
ATOM 570 N N . MET A 1 72 ? -3.326 -10.534 -11.546 1.00 95.50 72 MET A N 1
ATOM 571 C CA . MET A 1 72 ? -3.615 -11.448 -10.448 1.00 95.50 72 MET A CA 1
ATOM 572 C C . MET A 1 72 ? -5.004 -11.159 -9.857 1.00 95.50 72 MET A C 1
ATOM 574 O O . MET A 1 72 ? -5.498 -10.029 -9.963 1.00 95.50 72 MET A O 1
ATOM 578 N N . PRO A 1 73 ? -5.643 -12.147 -9.206 1.00 95.19 73 PRO A N 1
ATOM 579 C CA . PRO A 1 73 ? -6.890 -11.919 -8.485 1.00 95.19 73 PRO A CA 1
ATOM 580 C C . PRO A 1 73 ? -6.713 -10.884 -7.356 1.00 95.19 73 PRO A C 1
ATOM 582 O O . PRO A 1 73 ? -5.599 -10.679 -6.858 1.00 95.19 73 PRO A O 1
ATOM 585 N N . PRO A 1 74 ? -7.793 -10.199 -6.940 1.00 94.31 74 PRO A N 1
ATOM 586 C CA . PRO A 1 74 ? -7.735 -9.292 -5.801 1.00 94.31 74 PRO A CA 1
ATOM 587 C C . PRO A 1 74 ? -7.347 -10.040 -4.519 1.00 94.31 74 PRO A C 1
ATOM 589 O O . PRO A 1 74 ? -7.621 -11.227 -4.372 1.00 94.31 74 PRO A O 1
ATOM 592 N N . ALA A 1 75 ? -6.714 -9.328 -3.587 1.00 94.69 75 ALA A N 1
ATOM 593 C CA . ALA A 1 75 ? -6.594 -9.808 -2.218 1.00 94.69 75 ALA A CA 1
ATOM 594 C C . ALA A 1 75 ? -7.961 -9.708 -1.530 1.00 94.69 75 ALA A C 1
ATOM 596 O O . ALA A 1 75 ? -8.630 -8.676 -1.642 1.00 94.69 75 ALA A O 1
ATOM 597 N N . GLU A 1 76 ? -8.357 -10.754 -0.815 1.00 95.62 76 GLU A N 1
ATOM 598 C CA . GLU A 1 76 ? -9.646 -10.830 -0.127 1.00 95.62 76 GLU A CA 1
ATOM 599 C C . GLU A 1 76 ? -9.435 -10.804 1.380 1.00 95.62 76 GLU A C 1
ATOM 601 O O . GLU A 1 76 ? -8.632 -11.565 1.928 1.00 95.62 76 GLU A O 1
ATOM 606 N N . TYR A 1 77 ? -10.173 -9.920 2.046 1.00 95.31 77 TYR A N 1
ATOM 607 C CA . TYR A 1 77 ? -10.105 -9.720 3.485 1.00 95.31 77 TYR A CA 1
ATOM 608 C C . TYR A 1 77 ? -11.477 -9.921 4.110 1.00 95.31 77 TYR A C 1
ATOM 610 O O . TYR A 1 77 ? -12.483 -9.449 3.583 1.00 95.31 77 TYR A O 1
ATOM 618 N N . GLU A 1 78 ? -11.484 -10.543 5.279 1.00 94.88 78 GLU A N 1
ATOM 619 C CA . GLU A 1 78 ? -12.612 -10.545 6.197 1.00 94.88 78 GLU A CA 1
ATOM 620 C C . GLU A 1 78 ? -12.365 -9.464 7.247 1.00 94.88 78 GLU A C 1
ATOM 622 O O . GLU A 1 78 ? -11.330 -9.468 7.918 1.00 94.88 78 GLU A O 1
ATOM 627 N N . ASN A 1 79 ? -13.287 -8.507 7.345 1.00 95.50 79 ASN A N 1
ATOM 628 C CA . ASN A 1 79 ? -13.260 -7.484 8.384 1.00 95.50 79 ASN A CA 1
ATOM 629 C C . ASN A 1 79 ? -14.348 -7.813 9.403 1.00 95.50 79 ASN A C 1
ATOM 631 O O . ASN A 1 79 ? -15.510 -7.966 9.028 1.00 95.50 79 ASN A O 1
ATOM 635 N N . THR A 1 80 ? -13.970 -7.868 10.673 1.00 96.12 80 THR A N 1
ATOM 636 C CA . THR A 1 80 ? -14.887 -8.126 11.784 1.00 96.12 80 THR A CA 1
ATOM 637 C C . THR A 1 80 ? -14.991 -6.865 12.621 1.00 96.12 80 THR A C 1
ATOM 639 O O . THR A 1 80 ? -13.975 -6.296 13.012 1.00 96.12 80 THR A O 1
ATOM 642 N N . GLU A 1 81 ? -16.207 -6.420 12.909 1.00 96.38 81 GLU A N 1
ATOM 643 C CA . GLU A 1 81 ? -16.451 -5.299 13.813 1.00 96.38 81 GLU A CA 1
ATOM 644 C C . GLU A 1 81 ? -17.340 -5.775 14.960 1.00 96.38 81 GLU A C 1
ATOM 646 O O . GLU A 1 81 ? -18.463 -6.219 14.731 1.00 96.38 81 GLU A O 1
ATOM 651 N N . ILE A 1 82 ? -16.833 -5.680 16.189 1.00 96.44 82 ILE A N 1
ATOM 652 C CA . ILE A 1 82 ? -17.584 -5.974 17.411 1.00 96.44 82 ILE A CA 1
ATOM 653 C C . ILE A 1 82 ? -17.891 -4.643 18.086 1.00 96.44 82 ILE A C 1
ATOM 655 O O . ILE A 1 82 ? -16.981 -3.864 18.386 1.00 96.44 82 ILE A O 1
ATOM 659 N N . LYS A 1 83 ? -19.180 -4.382 18.299 1.00 96.06 83 LYS A N 1
ATOM 660 C CA . LYS A 1 83 ? -19.662 -3.247 19.084 1.00 96.06 83 LYS A CA 1
ATOM 661 C C . LYS A 1 83 ? -20.074 -3.755 20.456 1.00 96.06 83 LYS A C 1
ATOM 663 O O . LYS A 1 83 ? -20.890 -4.665 20.537 1.00 96.06 83 LYS A O 1
ATOM 668 N N . THR A 1 84 ? -19.515 -3.159 21.499 1.00 95.56 84 THR A N 1
ATOM 669 C CA . THR A 1 84 ? -19.814 -3.507 22.891 1.00 95.56 84 THR A CA 1
ATOM 670 C C . THR A 1 84 ? -20.395 -2.286 23.583 1.00 95.56 84 THR A C 1
ATOM 672 O O . THR A 1 84 ? -19.826 -1.198 23.485 1.00 95.56 84 THR A O 1
ATOM 675 N N . GLU A 1 85 ? -21.525 -2.457 24.260 1.00 95.19 85 GLU A N 1
ATOM 676 C CA . GLU A 1 85 ? -22.165 -1.404 25.046 1.00 95.19 85 GLU A CA 1
ATOM 677 C C . GLU A 1 85 ? -21.811 -1.583 26.524 1.00 95.19 85 GLU A C 1
ATOM 679 O O . GLU A 1 85 ? -21.987 -2.662 27.082 1.00 95.19 85 GLU A O 1
ATOM 684 N N . VAL A 1 86 ? -21.282 -0.530 27.148 1.00 93.50 86 VAL A N 1
ATOM 685 C CA . VAL A 1 86 ? -20.936 -0.489 28.577 1.00 93.50 86 VAL A CA 1
ATOM 686 C C . VAL A 1 86 ? -21.380 0.862 29.119 1.00 93.50 86 VAL A C 1
ATOM 688 O O . VAL A 1 86 ? -20.924 1.882 28.607 1.00 93.50 86 VAL A O 1
ATOM 691 N N . ASP A 1 87 ? -22.267 0.888 30.116 1.00 88.81 87 ASP A N 1
ATOM 692 C CA . ASP A 1 87 ? -22.768 2.113 30.765 1.00 88.81 87 ASP A CA 1
ATOM 693 C C . ASP A 1 87 ? -23.125 3.240 29.769 1.00 88.81 87 ASP A C 1
ATOM 695 O O . ASP A 1 87 ? -22.656 4.375 29.870 1.00 88.81 87 ASP A O 1
ATOM 699 N N . ASN A 1 88 ? -23.941 2.910 28.758 1.00 90.31 88 ASN A N 1
ATOM 700 C CA . ASN A 1 88 ? -24.368 3.791 27.654 1.00 90.31 88 ASN A CA 1
ATOM 701 C C . ASN A 1 88 ? -23.250 4.289 26.712 1.00 90.31 88 ASN A C 1
ATOM 703 O O . ASN A 1 88 ? -23.487 5.165 25.878 1.00 90.31 88 ASN A O 1
ATOM 707 N N . CYS A 1 89 ? -22.043 3.736 26.803 1.00 92.56 89 CYS A N 1
ATOM 708 C CA . CYS A 1 89 ? -20.939 4.007 25.888 1.00 92.56 89 CYS A CA 1
ATOM 709 C C . CYS A 1 89 ? -20.758 2.849 24.900 1.00 92.56 89 CYS A C 1
ATOM 711 O O . CYS A 1 89 ? -20.733 1.683 25.288 1.00 92.56 89 CYS A O 1
ATOM 713 N N . THR A 1 90 ? -20.567 3.168 23.618 1.00 94.88 90 THR A N 1
ATOM 714 C CA . THR A 1 90 ? -20.262 2.169 22.585 1.00 94.88 90 THR A CA 1
ATOM 715 C C . THR A 1 90 ? -18.759 2.085 22.340 1.00 94.88 90 THR A C 1
ATOM 717 O O . THR A 1 90 ? -18.126 3.052 21.912 1.00 94.88 90 THR A O 1
ATOM 720 N N . PHE A 1 91 ? -18.198 0.896 22.526 1.00 94.75 91 PHE A N 1
ATOM 721 C CA . PHE A 1 91 ? -16.821 0.559 22.184 1.00 94.75 91 PHE A CA 1
ATOM 722 C C . PHE A 1 91 ? -16.792 -0.221 20.870 1.00 94.75 91 PHE A C 1
ATOM 724 O O . PHE A 1 91 ? -17.635 -1.084 20.633 1.00 94.75 91 PHE A O 1
ATOM 731 N N . LEU A 1 92 ? -15.827 0.089 20.000 1.00 96.00 92 LEU A N 1
ATOM 732 C CA . LEU A 1 92 ? -15.677 -0.545 18.691 1.00 96.00 92 LEU A CA 1
ATOM 733 C C . LEU A 1 92 ? -14.338 -1.270 18.604 1.00 96.00 92 LEU A C 1
ATOM 735 O O . LEU A 1 92 ? -13.281 -0.637 18.572 1.00 96.00 92 LEU A O 1
ATOM 739 N N . THR A 1 93 ? -14.403 -2.590 18.485 1.00 96.06 93 THR A N 1
ATOM 740 C CA . THR A 1 93 ? -13.242 -3.445 18.237 1.00 96.06 93 THR A CA 1
ATOM 741 C C . THR A 1 93 ? -13.263 -3.886 16.781 1.00 96.06 93 THR A C 1
ATOM 743 O O . THR A 1 93 ? -14.279 -4.376 16.292 1.00 96.06 93 THR A O 1
ATOM 746 N N . LYS A 1 94 ? -12.147 -3.699 16.070 1.00 96.62 94 LYS A N 1
ATOM 747 C CA . LYS A 1 94 ? -12.015 -4.073 14.657 1.00 96.62 94 LYS A CA 1
ATOM 748 C C . LYS A 1 94 ? -10.955 -5.148 14.483 1.00 96.62 94 LYS A C 1
ATOM 750 O O . LYS A 1 94 ? -9.856 -5.017 15.011 1.00 96.62 94 LYS A O 1
ATOM 755 N N . GLY A 1 95 ? -11.296 -6.167 13.712 1.00 96.25 95 GLY A N 1
ATOM 756 C CA . GLY A 1 95 ? -10.427 -7.243 13.268 1.00 96.25 95 GLY A CA 1
ATOM 757 C C . GLY A 1 95 ? -10.334 -7.258 11.758 1.00 96.25 95 GLY A C 1
ATOM 758 O O . GLY A 1 95 ? -11.260 -6.841 11.057 1.00 96.25 95 GLY A O 1
ATOM 759 N N . LYS A 1 96 ? -9.210 -7.749 11.253 1.00 95.56 96 LYS A N 1
ATOM 760 C CA . LYS A 1 96 ? -8.974 -7.894 9.822 1.00 95.56 96 LYS A CA 1
ATOM 761 C C . LYS A 1 96 ? -8.124 -9.12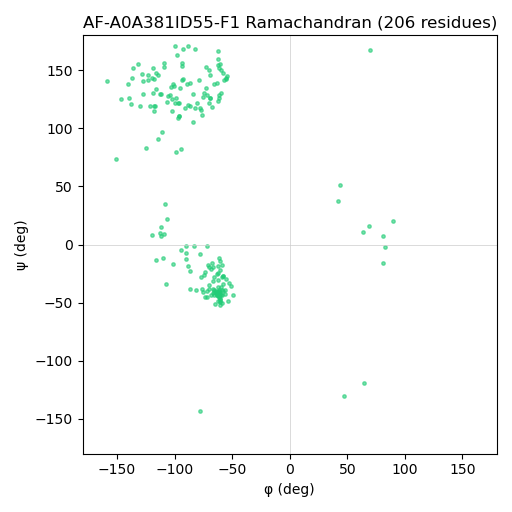5 9.569 1.00 95.56 96 LYS A C 1
ATOM 763 O O . LYS A 1 96 ? -7.021 -9.242 10.100 1.00 95.56 96 LYS A O 1
ATOM 768 N N . VAL A 1 97 ? -8.624 -10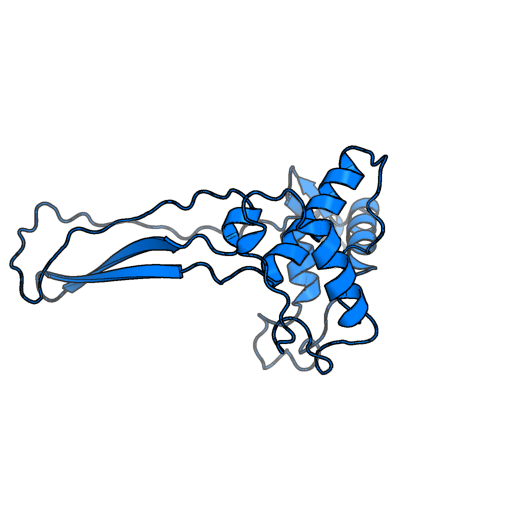.013 8.719 1.00 94.81 97 VAL A N 1
ATOM 769 C CA . VAL A 1 97 ? -7.962 -11.270 8.367 1.00 94.81 97 VAL A CA 1
ATOM 770 C C . VAL A 1 97 ? -7.863 -11.387 6.852 1.00 94.81 97 VAL A C 1
ATOM 772 O O . VAL A 1 97 ? -8.848 -11.214 6.137 1.00 94.81 97 VAL A O 1
ATOM 775 N N . LEU A 1 98 ? -6.666 -11.677 6.345 1.00 94.88 98 LEU A N 1
ATOM 776 C CA . LEU A 1 98 ? -6.426 -11.976 4.937 1.00 94.88 98 LEU A CA 1
ATOM 777 C C . LEU A 1 98 ? -6.894 -13.408 4.630 1.00 94.88 98 LEU A C 1
ATOM 779 O O . LEU A 1 98 ? -6.283 -14.370 5.091 1.00 94.88 98 LEU A O 1
ATOM 783 N N . LYS A 1 99 ? -7.963 -13.550 3.839 1.00 94.31 99 LYS A N 1
ATOM 784 C CA . LYS A 1 99 ? -8.517 -14.849 3.413 1.00 94.31 99 LYS A CA 1
ATOM 785 C C . LYS A 1 99 ? -7.835 -15.385 2.158 1.00 94.31 99 LYS A C 1
ATOM 787 O O . LYS A 1 99 ? -7.574 -16.578 2.062 1.00 94.31 99 LYS A O 1
ATOM 792 N N . SER A 1 100 ? -7.514 -14.500 1.214 1.00 93.38 100 SER A N 1
ATOM 793 C CA . SER A 1 100 ? -6.806 -14.845 -0.020 1.00 93.38 100 SER A CA 1
ATOM 794 C C . SER A 1 100 ? -5.781 -13.770 -0.355 1.00 93.38 100 SER A C 1
ATOM 796 O O . SER A 1 100 ? -6.126 -12.593 -0.452 1.00 93.38 100 SER A O 1
ATOM 798 N N . LYS A 1 101 ? -4.514 -14.165 -0.549 1.00 93.38 101 LYS A N 1
ATOM 799 C CA . LYS A 1 101 ? -3.412 -13.234 -0.860 1.00 93.38 101 LYS A CA 1
ATOM 800 C C . LYS A 1 101 ? -3.631 -12.499 -2.186 1.00 93.38 101 LYS A C 1
ATOM 802 O O . LYS A 1 101 ? -3.277 -11.327 -2.296 1.00 93.38 101 LYS A O 1
ATOM 807 N N . GLY A 1 102 ? -4.201 -13.169 -3.188 1.00 94.56 102 GLY A N 1
ATOM 808 C CA . GLY A 1 102 ? -4.329 -12.629 -4.540 1.00 94.56 102 GLY A CA 1
ATOM 809 C C . GLY A 1 102 ? -3.018 -12.013 -5.041 1.00 94.56 102 GLY A C 1
ATOM 810 O O . GLY A 1 102 ? -1.946 -12.596 -4.898 1.00 94.56 102 GLY A O 1
ATOM 811 N N . TYR A 1 103 ? -3.082 -10.791 -5.565 1.00 94.62 103 TYR A N 1
ATOM 812 C CA . TYR A 1 103 ? -1.915 -10.049 -6.049 1.00 94.62 103 TYR A CA 1
ATOM 813 C C . TYR A 1 103 ? -0.813 -9.804 -4.998 1.00 94.62 103 TYR A C 1
ATOM 815 O O . TYR A 1 103 ? 0.308 -9.475 -5.381 1.00 94.62 103 TYR A O 1
ATOM 823 N N . LEU A 1 104 ? -1.089 -9.936 -3.692 1.00 94.06 104 LEU A N 1
ATOM 824 C CA . LEU A 1 104 ? -0.073 -9.762 -2.642 1.00 94.06 104 LEU A CA 1
ATOM 825 C C . LEU A 1 104 ? 0.982 -10.869 -2.647 1.00 94.06 104 LEU A C 1
ATOM 827 O O . LEU A 1 104 ? 2.081 -10.653 -2.141 1.00 94.06 104 LEU A O 1
ATOM 831 N N . GLU A 1 105 ? 0.669 -12.024 -3.236 1.00 93.75 105 GLU A N 1
ATOM 832 C CA . GLU A 1 105 ? 1.603 -13.141 -3.406 1.00 93.75 105 GLU A CA 1
ATOM 833 C C . GLU A 1 105 ? 2.847 -12.722 -4.200 1.00 93.75 105 GLU A C 1
ATOM 835 O O . GLU A 1 105 ? 3.955 -13.116 -3.855 1.00 93.75 105 GLU A O 1
ATOM 840 N N . VAL A 1 106 ? 2.682 -11.811 -5.168 1.00 94.81 106 VAL A N 1
ATOM 841 C CA . VAL A 1 106 ? 3.784 -11.240 -5.958 1.00 94.81 106 VAL A CA 1
ATOM 842 C C . VAL A 1 106 ? 4.809 -10.527 -5.073 1.00 94.81 106 VAL A C 1
ATOM 844 O O . VAL A 1 106 ? 6.004 -10.591 -5.328 1.00 94.81 106 VAL A O 1
ATOM 847 N N . TYR A 1 107 ? 4.349 -9.859 -4.015 1.00 92.88 107 TYR A N 1
ATOM 848 C CA . TYR A 1 107 ? 5.204 -9.069 -3.129 1.00 92.88 107 TYR A CA 1
ATOM 849 C C . TYR A 1 107 ? 5.763 -9.871 -1.952 1.00 92.88 107 TYR A C 1
ATOM 851 O O . TYR A 1 107 ? 6.450 -9.293 -1.111 1.00 92.88 107 TYR A O 1
ATOM 859 N N . ASN A 1 108 ? 5.411 -11.160 -1.848 1.00 86.38 108 ASN A N 1
ATOM 860 C CA . ASN A 1 108 ? 5.693 -12.032 -0.706 1.00 86.38 108 ASN A CA 1
ATOM 861 C C . ASN A 1 108 ? 5.475 -11.340 0.655 1.00 86.38 108 ASN A C 1
ATOM 863 O O . ASN A 1 108 ? 6.251 -11.491 1.599 1.00 86.38 108 ASN A O 1
ATOM 867 N N . LYS A 1 109 ? 4.437 -10.501 0.736 1.00 78.75 109 LYS A N 1
ATOM 868 C CA . LYS A 1 109 ? 4.172 -9.695 1.922 1.00 78.75 109 LYS A CA 1
ATOM 869 C C . LYS A 1 109 ? 3.250 -10.470 2.847 1.00 78.75 109 LYS A C 1
ATOM 871 O O . LYS A 1 109 ? 2.109 -10.765 2.489 1.00 78.75 109 LYS A O 1
ATOM 876 N N . GLU A 1 110 ? 3.738 -10.777 4.040 1.00 78.75 110 GLU A N 1
ATOM 877 C CA . GLU A 1 110 ? 2.884 -11.269 5.113 1.00 78.75 110 GLU A CA 1
ATOM 878 C C . GLU A 1 110 ? 2.067 -10.107 5.682 1.00 78.75 110 GLU A C 1
ATOM 880 O O . GLU A 1 110 ? 2.588 -9.028 5.974 1.00 78.75 110 GLU A O 1
ATOM 885 N N . GLU A 1 111 ? 0.758 -10.311 5.792 1.00 81.25 111 GLU A N 1
ATOM 886 C CA . GLU A 1 111 ? -0.135 -9.384 6.476 1.00 81.25 111 GLU A CA 1
ATOM 887 C C . GLU A 1 111 ? -0.415 -9.932 7.869 1.00 81.25 111 GLU A C 1
ATOM 889 O O . GLU A 1 111 ? -0.664 -11.126 8.050 1.00 81.25 111 GLU A O 1
ATOM 894 N N . LYS A 1 112 ? -0.376 -9.043 8.859 1.00 82.75 112 LYS A N 1
ATOM 895 C CA . LYS A 1 112 ? -0.751 -9.396 10.220 1.00 82.75 112 LYS A CA 1
ATOM 896 C C . LYS A 1 112 ? -2.263 -9.610 10.254 1.00 82.75 112 LYS A C 1
ATOM 898 O O . LYS A 1 112 ? -3.019 -8.702 9.916 1.00 82.75 112 LYS A O 1
ATOM 903 N N . ASN A 1 113 ? -2.684 -10.802 10.657 1.00 87.62 113 ASN A N 1
ATOM 904 C CA . ASN A 1 113 ? -4.090 -11.100 10.880 1.00 87.62 113 ASN A CA 1
ATOM 905 C C . ASN A 1 113 ? -4.463 -10.710 12.309 1.00 87.62 113 ASN A C 1
ATOM 907 O O . ASN A 1 113 ? -3.918 -11.260 13.266 1.00 87.62 113 ASN A O 1
ATOM 911 N N . ASP A 1 114 ? -5.410 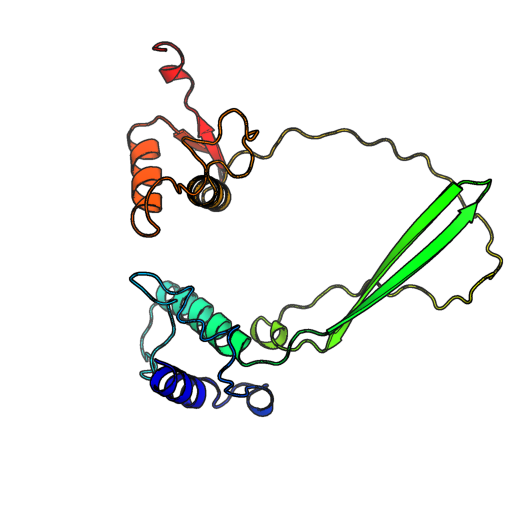-9.789 12.440 1.00 90.75 114 ASP A N 1
ATOM 912 C CA . ASP A 1 114 ? -6.023 -9.437 13.715 1.00 90.75 114 ASP A CA 1
ATOM 913 C C . ASP A 1 114 ? -7.364 -10.178 13.805 1.00 90.75 114 ASP A C 1
ATOM 915 O O . ASP A 1 114 ? -8.423 -9.638 13.476 1.00 90.75 114 ASP A O 1
ATOM 919 N N . LEU A 1 115 ? -7.292 -11.463 14.166 1.00 93.75 115 LEU A N 1
ATOM 920 C CA . LEU A 1 115 ? -8.464 -12.314 14.358 1.00 93.75 115 LEU A CA 1
ATOM 921 C C . LEU A 1 115 ? -9.144 -11.954 15.682 1.00 93.75 115 LEU A C 1
ATOM 923 O O . LEU A 1 115 ? -8.505 -11.954 16.733 1.00 93.75 115 LEU A O 1
ATOM 927 N N . LEU A 1 116 ? -10.441 -11.670 15.618 1.00 94.25 116 LEU A N 1
ATOM 928 C CA . LEU A 1 116 ? -11.267 -11.457 16.802 1.00 94.25 116 LEU A CA 1
ATOM 929 C C . LEU A 1 116 ? -11.957 -12.759 17.219 1.00 94.25 116 LEU A C 1
ATOM 931 O O . LEU A 1 116 ? -12.180 -13.626 16.368 1.00 94.25 116 LEU A O 1
ATOM 935 N N . PRO A 1 117 ? -12.302 -12.908 18.510 1.00 92.06 117 PRO A N 1
ATOM 936 C CA . PRO A 1 117 ? -13.108 -14.030 18.966 1.00 92.06 117 PRO A CA 1
ATOM 937 C C . PRO A 1 117 ? -14.471 -14.047 18.267 1.00 92.06 117 PRO A C 1
ATOM 939 O O . PRO A 1 117 ? -15.018 -13.006 17.900 1.00 92.06 117 PRO A O 1
ATOM 942 N N . LEU A 1 118 ? -15.017 -15.250 18.104 1.00 92.56 118 LEU A N 1
ATOM 943 C CA . LEU A 1 118 ? -16.395 -15.430 17.668 1.00 92.56 118 LEU A CA 1
ATOM 944 C C . LEU A 1 118 ? -17.325 -15.040 18.816 1.00 92.56 118 LEU A C 1
ATOM 946 O O . LEU A 1 118 ? -17.163 -15.527 19.932 1.00 92.56 118 LEU A O 1
ATOM 950 N N . VAL A 1 119 ? -18.282 -14.170 18.516 1.00 94.38 119 VAL A N 1
ATOM 951 C CA . VAL A 1 119 ? -19.321 -13.708 19.439 1.00 94.38 119 VAL A CA 1
ATOM 952 C C . VAL A 1 119 ? -20.653 -13.704 18.701 1.00 94.38 119 VAL A C 1
ATOM 954 O O . VAL A 1 119 ? -20.687 -13.527 17.477 1.00 94.38 119 VAL A O 1
ATOM 957 N N . ASN A 1 120 ? -21.743 -13.885 19.431 1.00 95.00 120 ASN A N 1
ATOM 958 C CA . ASN A 1 120 ? -23.089 -13.704 18.919 1.00 95.00 120 ASN A CA 1
ATOM 959 C C . ASN A 1 120 ? -23.615 -12.322 19.290 1.00 95.00 120 ASN A C 1
ATOM 961 O O . ASN A 1 120 ? -23.098 -11.616 20.159 1.00 95.00 120 ASN A O 1
ATOM 965 N N . LYS A 1 121 ? -24.674 -11.927 18.591 1.00 94.81 121 LYS A N 1
ATOM 966 C CA . LYS A 1 121 ? -25.418 -10.738 18.972 1.00 94.81 121 LYS A CA 1
ATOM 967 C C . LYS A 1 121 ? -26.027 -10.961 20.359 1.00 94.81 121 LYS A C 1
ATOM 969 O O . LYS A 1 121 ? -26.553 -12.037 20.620 1.00 94.81 121 LYS A O 1
ATOM 974 N N . ASP A 1 122 ? -25.975 -9.922 21.186 1.00 94.38 122 ASP A N 1
ATOM 975 C CA . ASP A 1 122 ? -26.549 -9.897 22.534 1.00 94.38 122 ASP A CA 1
ATOM 976 C C . ASP A 1 122 ? -25.822 -10.819 23.546 1.00 94.38 122 ASP A C 1
ATOM 978 O O . ASP A 1 122 ? -26.334 -11.066 24.637 1.00 94.38 122 ASP A O 1
ATOM 982 N N . ASP A 1 123 ? -24.601 -11.278 23.221 1.00 95.38 123 ASP A N 1
ATOM 983 C CA . ASP A 1 123 ? -23.711 -11.945 24.179 1.00 95.38 123 ASP A CA 1
ATOM 984 C C . ASP A 1 123 ? -23.384 -11.010 25.356 1.00 95.38 123 ASP A C 1
ATOM 986 O O . ASP A 1 123 ? -22.957 -9.865 25.175 1.00 95.38 123 ASP A O 1
ATOM 990 N N . VAL A 1 124 ? -23.545 -11.525 26.577 1.00 93.06 124 VAL A N 1
ATOM 991 C CA . VAL A 1 124 ? -23.187 -10.812 27.809 1.00 93.06 124 VAL A CA 1
ATOM 992 C C . VAL A 1 124 ? -21.701 -11.016 28.089 1.00 93.06 124 VAL A C 1
ATOM 994 O O . VAL A 1 124 ? -21.213 -12.145 28.092 1.00 93.06 124 VAL A O 1
ATOM 997 N N . VAL A 1 125 ? -20.983 -9.920 28.333 1.00 92.50 125 VAL A N 1
ATOM 998 C CA . VAL A 1 125 ? -19.542 -9.923 28.613 1.00 92.50 125 VAL A CA 1
ATOM 999 C C . VAL A 1 125 ? -19.235 -9.148 29.888 1.00 92.50 125 VAL A C 1
ATOM 1001 O O . VAL A 1 125 ? -19.877 -8.139 30.179 1.00 92.50 125 VAL A O 1
ATOM 1004 N N . ASP A 1 126 ? -18.217 -9.595 30.618 1.00 93.69 126 ASP A N 1
ATOM 1005 C CA . ASP A 1 126 ? -17.737 -8.904 31.811 1.00 93.69 126 ASP A CA 1
ATOM 1006 C C . ASP A 1 126 ? -16.714 -7.822 31.455 1.00 93.69 126 ASP A C 1
ATOM 1008 O O . ASP A 1 126 ? -15.803 -8.019 30.642 1.00 93.69 126 ASP A O 1
ATOM 1012 N N . VAL A 1 127 ? -16.820 -6.674 32.121 1.00 94.25 127 VAL A N 1
ATOM 1013 C CA . VAL A 1 127 ? -15.812 -5.616 32.036 1.00 94.25 127 VAL A CA 1
ATOM 1014 C C . VAL A 1 127 ? -14.696 -5.922 33.029 1.00 94.25 127 VAL A C 1
ATOM 1016 O O . VAL A 1 127 ? -14.850 -5.736 34.232 1.00 94.25 127 VAL A O 1
ATOM 1019 N N . LEU A 1 128 ? -13.552 -6.374 32.517 1.00 94.88 128 LEU A N 1
ATOM 1020 C CA . LEU A 1 128 ? -12.386 -6.682 33.353 1.00 94.88 128 LEU A CA 1
ATOM 1021 C C . LEU A 1 128 ? -11.652 -5.421 33.823 1.00 94.88 128 LEU A C 1
ATOM 1023 O O . LEU A 1 128 ? -11.145 -5.371 34.940 1.00 94.88 128 LEU A O 1
ATOM 1027 N N . GLU A 1 129 ? -11.553 -4.412 32.956 1.00 94.00 129 GLU A N 1
ATOM 1028 C CA . GLU A 1 129 ? -10.797 -3.194 33.233 1.00 94.00 129 GLU A CA 1
ATOM 1029 C C . GLU A 1 129 ? -11.255 -2.033 32.340 1.00 94.00 129 GLU A C 1
ATOM 1031 O O . GLU A 1 129 ? -11.471 -2.207 31.139 1.00 94.00 129 GLU A O 1
ATOM 1036 N N . ILE A 1 130 ? -11.324 -0.826 32.909 1.00 91.50 130 ILE A N 1
ATOM 1037 C CA . ILE A 1 130 ? -11.529 0.424 32.168 1.00 91.50 130 ILE A CA 1
ATOM 1038 C C . ILE A 1 130 ? -10.310 1.322 32.387 1.00 91.50 130 ILE A C 1
ATOM 1040 O O . ILE A 1 130 ? -10.009 1.721 33.511 1.00 91.50 130 ILE A O 1
ATOM 1044 N N . LYS A 1 131 ? -9.610 1.662 31.300 1.00 92.81 131 LYS A N 1
ATOM 1045 C CA . LYS A 1 131 ? -8.406 2.505 31.319 1.00 92.81 131 LYS A CA 1
ATOM 1046 C C . LYS A 1 131 ? -8.630 3.807 30.542 1.00 92.81 131 LYS A C 1
ATOM 1048 O O . LYS A 1 131 ? -8.829 3.744 29.326 1.00 92.81 131 LYS A O 1
ATOM 1053 N N . PRO A 1 132 ? -8.532 4.990 31.175 1.00 90.62 132 PRO A N 1
ATOM 1054 C CA . PRO A 1 132 ? -8.531 6.252 30.444 1.00 90.62 132 PRO A CA 1
ATOM 1055 C C . PRO A 1 132 ? -7.227 6.403 29.644 1.00 90.62 132 PRO A C 1
ATOM 1057 O O . PRO A 1 132 ? -6.127 6.301 30.187 1.00 90.62 132 PRO A O 1
ATOM 1060 N N . LEU A 1 133 ? -7.345 6.649 28.336 1.00 92.62 133 LEU A N 1
ATOM 1061 C CA . LEU A 1 133 ? -6.198 6.861 27.450 1.00 92.62 133 LEU A CA 1
ATOM 1062 C C . LEU A 1 133 ? -5.935 8.353 27.245 1.00 92.62 133 LEU A C 1
ATOM 1064 O O . LEU A 1 133 ? -6.647 9.023 26.499 1.00 92.62 133 LEU A O 1
ATOM 1068 N N . THR A 1 134 ? -4.847 8.853 27.822 1.00 92.56 134 THR A N 1
ATOM 1069 C CA . THR A 1 134 ? -4.355 10.205 27.539 1.00 92.56 134 THR A CA 1
ATOM 1070 C C . THR A 1 134 ? -3.534 10.195 26.251 1.00 92.56 134 THR A C 1
ATOM 1072 O O . THR A 1 134 ? -2.497 9.537 26.170 1.00 92.56 134 THR A O 1
ATOM 1075 N N . LYS A 1 135 ? -3.984 10.929 25.228 1.00 93.06 135 LYS A N 1
ATOM 1076 C CA . LYS A 1 135 ? -3.271 11.096 23.951 1.00 93.06 135 LYS A CA 1
ATOM 1077 C C . LYS A 1 135 ? -2.955 12.570 23.718 1.00 93.06 135 LYS A C 1
ATOM 1079 O O . LYS A 1 135 ? -3.766 13.433 24.033 1.00 93.06 135 LYS A O 1
ATOM 1084 N N . GLN A 1 136 ? -1.791 12.845 23.135 1.00 92.19 136 GLN A N 1
ATOM 1085 C CA . GLN A 1 136 ? -1.405 14.179 22.673 1.00 92.19 136 GLN A CA 1
ATOM 1086 C C . GLN A 1 136 ? -1.231 14.178 21.158 1.00 92.19 136 GLN A C 1
ATOM 1088 O O . GLN A 1 136 ? -0.831 13.172 20.562 1.00 92.19 136 GLN A O 1
ATOM 1093 N N . THR A 1 137 ? -1.534 15.310 20.529 1.00 93.81 137 THR A N 1
ATOM 1094 C CA . THR A 1 137 ? -1.241 15.513 19.112 1.00 93.81 137 THR A CA 1
ATOM 1095 C C . THR A 1 137 ? 0.264 15.646 18.916 1.00 93.81 137 THR A C 1
ATOM 1097 O O . THR A 1 137 ? 1.001 16.086 19.796 1.00 93.81 137 THR A O 1
ATOM 1100 N N . THR A 1 138 ? 0.737 15.234 17.744 1.00 89.00 138 THR A N 1
ATOM 1101 C CA . THR A 1 138 ? 2.137 15.410 17.357 1.00 89.00 138 THR A CA 1
ATOM 1102 C C . THR A 1 138 ? 2.208 16.374 16.182 1.00 89.00 138 THR A C 1
ATOM 1104 O O . THR A 1 138 ? 1.294 16.384 15.350 1.00 89.00 138 THR A O 1
ATOM 1107 N N . PRO A 1 139 ? 3.261 17.204 16.099 1.00 89.88 139 PRO A N 1
ATOM 1108 C CA . PRO A 1 139 ? 3.441 18.081 14.955 1.00 89.88 139 PRO A CA 1
ATOM 1109 C C . PRO A 1 139 ? 3.611 17.260 13.664 1.00 89.88 139 PRO A C 1
ATOM 1111 O O . PRO A 1 139 ? 4.080 16.115 13.713 1.00 89.88 139 PRO A O 1
ATOM 1114 N N . PRO A 1 140 ? 3.268 17.830 12.495 1.00 86.94 140 PRO A N 1
ATOM 1115 C CA . PRO A 1 140 ? 3.439 17.156 11.216 1.00 86.94 140 PRO A CA 1
ATOM 1116 C C . PRO A 1 140 ? 4.878 16.689 10.996 1.00 86.94 140 PRO A C 1
ATOM 1118 O O . PRO A 1 140 ? 5.844 17.378 11.334 1.00 86.94 140 PRO A O 1
ATOM 1121 N N . LYS A 1 141 ? 5.027 15.511 10.385 1.00 89.62 141 LYS A N 1
ATOM 1122 C CA . LYS A 1 141 ? 6.351 14.998 10.028 1.00 89.62 141 LYS A CA 1
ATOM 1123 C C . LYS A 1 141 ? 6.985 15.899 8.959 1.00 89.62 141 LYS A C 1
ATOM 1125 O O . LYS A 1 141 ? 6.298 16.262 8.004 1.00 89.62 141 LYS A O 1
ATOM 1130 N N . PRO A 1 142 ? 8.289 16.209 9.064 1.00 90.75 142 PRO A N 1
ATOM 1131 C CA . PRO A 1 142 ? 9.001 16.916 8.009 1.00 90.75 142 PRO A CA 1
ATOM 1132 C C . PRO A 1 142 ? 8.944 16.158 6.681 1.00 90.75 142 PRO A C 1
ATOM 1134 O O . PRO A 1 142 ? 8.981 14.923 6.662 1.00 90.75 142 PRO A O 1
ATOM 1137 N N . TYR A 1 143 ? 8.932 16.897 5.573 1.00 90.69 143 TYR A N 1
ATOM 1138 C CA . TYR A 1 143 ? 8.923 16.304 4.241 1.00 90.69 143 TYR A CA 1
ATOM 1139 C C . TYR A 1 143 ? 10.173 15.453 3.995 1.00 90.69 143 TYR A C 1
ATOM 1141 O O . TYR A 1 143 ? 11.298 15.920 4.130 1.00 90.69 143 TYR A O 1
ATOM 1149 N N . THR A 1 144 ? 9.986 14.203 3.598 1.00 92.44 144 THR A N 1
ATOM 1150 C CA . THR A 1 144 ? 10.975 13.392 2.878 1.00 92.44 144 THR A CA 1
ATOM 1151 C C . THR A 1 144 ? 10.842 13.614 1.373 1.00 92.44 144 THR A C 1
ATOM 1153 O O . THR A 1 144 ? 9.863 14.201 0.915 1.00 92.44 144 THR A O 1
ATOM 1156 N N . GLU A 1 145 ? 11.790 13.098 0.595 1.00 89.06 145 GLU A N 1
ATOM 1157 C CA . GLU A 1 145 ? 11.765 13.165 -0.874 1.00 89.06 145 GLU A CA 1
ATOM 1158 C C . GLU A 1 145 ? 10.462 12.623 -1.464 1.00 89.06 145 GLU A C 1
ATOM 1160 O O . GLU A 1 145 ? 9.789 13.333 -2.204 1.00 89.06 145 GLU A O 1
ATOM 1165 N N . ASP A 1 146 ? 10.028 11.439 -1.030 1.00 88.62 146 ASP A N 1
ATOM 1166 C CA . ASP A 1 146 ? 8.758 10.846 -1.460 1.00 88.62 146 ASP A CA 1
ATOM 1167 C C . ASP A 1 146 ? 7.550 11.728 -1.101 1.00 88.62 146 ASP A C 1
ATOM 1169 O O . ASP A 1 146 ? 6.727 12.071 -1.953 1.00 88.62 146 ASP A O 1
ATOM 1173 N N . THR A 1 147 ? 7.462 12.182 0.154 1.00 89.62 147 THR A N 1
ATOM 1174 C CA . THR A 1 147 ? 6.329 13.021 0.581 1.00 89.62 147 THR A CA 1
ATOM 1175 C C . THR A 1 147 ? 6.318 14.391 -0.100 1.00 89.62 147 THR A C 1
ATOM 1177 O O . THR A 1 147 ? 5.238 14.919 -0.361 1.00 89.62 147 THR A O 1
ATOM 1180 N N . LEU A 1 148 ? 7.487 14.948 -0.437 1.00 88.88 148 LEU A N 1
ATOM 1181 C CA . LEU A 1 148 ? 7.611 16.220 -1.143 1.00 88.88 148 LEU A CA 1
ATOM 1182 C C . LEU A 1 148 ? 7.236 16.070 -2.619 1.00 88.88 148 LEU A C 1
ATOM 1184 O O . LEU A 1 148 ? 6.440 16.855 -3.124 1.00 88.88 148 LEU A O 1
ATOM 1188 N N . LEU A 1 149 ? 7.718 15.022 -3.295 1.00 88.44 149 LEU A N 1
ATOM 1189 C CA . LEU A 1 149 ? 7.304 14.694 -4.663 1.00 88.44 149 LEU A CA 1
ATOM 1190 C C . LEU A 1 149 ? 5.788 14.463 -4.742 1.00 88.44 149 LEU A C 1
ATOM 1192 O O . LEU A 1 149 ? 5.129 14.917 -5.68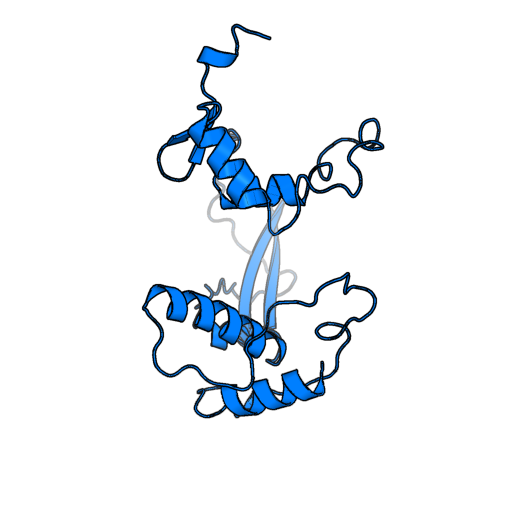2 1.00 88.44 149 LEU A O 1
ATOM 1196 N N . LYS A 1 150 ? 5.208 13.809 -3.728 1.00 86.38 150 LYS A N 1
ATOM 1197 C CA . LYS A 1 150 ? 3.758 13.625 -3.603 1.00 86.38 150 LYS A CA 1
ATOM 1198 C C . LYS A 1 150 ? 3.022 14.946 -3.374 1.00 86.38 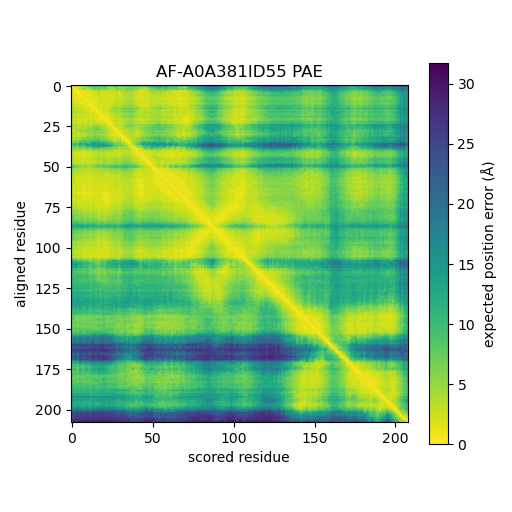150 LYS A C 1
ATOM 1200 O O . LYS A 1 150 ? 1.947 15.122 -3.949 1.00 86.38 150 LYS A O 1
ATOM 1205 N N . ALA A 1 151 ? 3.580 15.858 -2.581 1.00 86.50 151 ALA A N 1
ATOM 1206 C CA . ALA A 1 151 ? 3.025 17.193 -2.377 1.00 86.50 151 ALA A CA 1
ATOM 1207 C C . ALA A 1 151 ? 3.069 18.027 -3.669 1.00 86.50 151 ALA A C 1
ATOM 1209 O O . ALA A 1 151 ? 2.058 18.608 -4.043 1.00 86.50 151 ALA A O 1
ATOM 1210 N N . MET A 1 152 ? 4.180 17.998 -4.415 1.00 87.56 152 MET A N 1
ATOM 1211 C CA . MET A 1 152 ? 4.293 18.655 -5.727 1.00 87.56 152 MET A CA 1
ATOM 1212 C C . MET A 1 152 ? 3.293 18.095 -6.742 1.00 87.56 152 MET A C 1
ATOM 1214 O O . MET A 1 152 ? 2.712 18.848 -7.520 1.00 87.56 152 MET A O 1
ATOM 1218 N N . LYS A 1 153 ? 3.073 16.773 -6.734 1.00 83.56 153 LYS A N 1
ATOM 1219 C CA . LYS A 1 153 ? 2.095 16.120 -7.612 1.00 83.56 153 LYS A CA 1
ATOM 1220 C C . LYS A 1 153 ? 0.653 16.518 -7.285 1.00 83.56 153 LYS A C 1
ATOM 1222 O O . LYS A 1 153 ? -0.130 16.688 -8.208 1.00 83.56 153 LYS A O 1
ATOM 1227 N N . ASN A 1 154 ? 0.301 16.610 -6.003 1.00 81.12 154 ASN A N 1
ATOM 1228 C CA . ASN A 1 154 ? -1.065 16.883 -5.537 1.00 81.12 154 ASN A CA 1
ATOM 1229 C C . ASN A 1 154 ? -1.194 18.302 -4.964 1.00 81.12 154 ASN A C 1
ATOM 1231 O O . ASN A 1 154 ? -1.900 18.501 -3.971 1.00 81.12 154 ASN A O 1
ATOM 1235 N N . CYS A 1 155 ? -0.468 19.262 -5.540 1.00 77.31 155 CYS A N 1
ATOM 1236 C CA . CYS A 1 155 ? -0.527 20.647 -5.097 1.00 77.31 155 CYS A CA 1
ATOM 1237 C C . CYS A 1 155 ? -1.981 21.148 -5.185 1.00 77.31 155 CYS A C 1
ATOM 1239 O O . CYS A 1 155 ? -2.733 20.718 -6.055 1.00 77.31 155 CYS A O 1
ATOM 1241 N N . GLY A 1 156 ? -2.416 21.956 -4.217 1.00 68.25 156 GLY A N 1
ATOM 1242 C CA . GLY A 1 156 ? -3.789 22.470 -4.166 1.00 68.25 156 GLY A CA 1
ATOM 1243 C C . GLY A 1 156 ? -4.852 21.528 -3.584 1.00 68.25 156 GLY A C 1
ATOM 1244 O O . GLY A 1 156 ? -5.894 22.013 -3.168 1.00 68.25 156 GLY A O 1
ATOM 1245 N N . LYS A 1 157 ? -4.610 20.211 -3.448 1.00 68.81 157 LYS A N 1
ATOM 1246 C CA . LYS A 1 157 ? -5.639 19.262 -2.953 1.00 68.81 157 LYS A CA 1
ATOM 1247 C C . LYS A 1 157 ? -6.113 19.527 -1.512 1.00 68.81 157 LYS A C 1
ATOM 1249 O O . LYS A 1 157 ? -7.211 19.125 -1.150 1.00 68.81 157 LYS A O 1
ATOM 1254 N N . ASN A 1 158 ? -5.272 20.160 -0.698 1.00 65.56 158 ASN A N 1
ATOM 1255 C CA . ASN A 1 158 ? -5.554 20.454 0.711 1.00 65.56 158 ASN A CA 1
ATOM 1256 C C . ASN A 1 158 ? -5.734 21.962 0.973 1.00 65.56 158 ASN A C 1
ATOM 1258 O O . ASN A 1 158 ? -5.614 22.387 2.119 1.00 65.56 158 ASN A O 1
ATOM 1262 N N . VAL A 1 159 ? -5.934 22.769 -0.073 1.00 65.44 159 VAL A N 1
ATOM 1263 C CA . VAL A 1 159 ? -6.194 24.211 0.053 1.00 65.44 159 VAL A CA 1
ATOM 1264 C C . VAL A 1 159 ? -7.717 24.417 0.027 1.00 65.44 159 VAL A C 1
ATOM 1266 O O . VAL A 1 159 ? -8.373 23.765 -0.786 1.00 65.44 159 VAL A O 1
ATOM 1269 N N . PRO A 1 160 ? -8.299 25.244 0.917 1.00 64.69 160 PRO A N 1
ATOM 1270 C CA . PRO A 1 160 ? -9.728 25.575 0.891 1.00 64.69 160 PRO A CA 1
ATOM 1271 C C . PRO A 1 160 ? -10.160 26.148 -0.465 1.00 64.69 160 PRO A C 1
ATOM 1273 O O . PRO A 1 160 ? -9.399 26.892 -1.079 1.00 64.69 160 PRO A O 1
ATOM 1276 N N . GLU A 1 161 ? -11.372 25.815 -0.931 1.00 61.28 161 GLU A N 1
ATOM 1277 C CA . GLU A 1 161 ? -11.822 26.104 -2.307 1.00 61.28 161 GLU A CA 1
ATOM 1278 C C . GLU A 1 161 ? -11.722 27.587 -2.704 1.00 61.28 161 GLU A C 1
ATOM 1280 O O . GLU A 1 161 ? -11.431 27.895 -3.860 1.00 61.28 161 GLU A O 1
ATOM 1285 N N . GLU A 1 162 ? -11.860 28.474 -1.721 1.00 64.44 162 GLU A N 1
ATOM 1286 C CA . GLU A 1 162 ? -11.792 29.939 -1.803 1.00 64.44 162 GLU A CA 1
ATOM 1287 C C . GLU A 1 162 ? -10.507 30.448 -2.493 1.00 64.44 162 GLU A C 1
ATOM 1289 O O . GLU A 1 162 ? -10.560 31.412 -3.254 1.00 64.44 162 GLU A O 1
ATOM 1294 N N . ASP A 1 163 ? -9.384 29.731 -2.325 1.00 58.31 163 ASP A N 1
ATOM 1295 C CA . ASP A 1 163 ? -8.054 30.067 -2.869 1.00 58.31 163 ASP A CA 1
ATOM 1296 C C . ASP A 1 163 ? -7.571 29.085 -3.965 1.00 58.31 163 ASP A C 1
ATOM 1298 O O . ASP A 1 163 ? -6.422 29.125 -4.418 1.00 58.31 163 ASP A O 1
ATOM 1302 N N . THR A 1 164 ? -8.422 28.152 -4.410 1.00 53.44 164 THR A N 1
ATOM 1303 C CA . THR A 1 164 ? -8.000 27.031 -5.279 1.00 53.44 164 THR A CA 1
ATOM 1304 C C . THR A 1 164 ? -8.166 27.262 -6.774 1.00 53.44 164 THR A C 1
ATOM 1306 O O . THR A 1 164 ? -7.713 26.428 -7.556 1.00 53.44 164 THR A O 1
ATOM 1309 N N . THR A 1 165 ? -8.744 28.370 -7.233 1.00 57.22 165 THR A N 1
ATOM 1310 C CA . THR A 1 165 ? -8.890 28.623 -8.682 1.00 57.22 165 THR A CA 1
ATOM 1311 C C . THR A 1 165 ? -7.542 28.642 -9.415 1.00 57.22 165 THR A C 1
ATOM 1313 O O . THR A 1 165 ? -7.473 28.233 -10.570 1.00 57.22 165 THR A O 1
ATOM 1316 N N . VAL A 1 166 ? -6.451 29.003 -8.727 1.00 59.25 166 VAL A N 1
ATOM 1317 C CA . VAL A 1 166 ? -5.078 29.001 -9.274 1.00 59.25 166 VAL A CA 1
ATOM 1318 C C . VAL A 1 166 ? -4.378 27.633 -9.148 1.00 59.25 166 VAL A C 1
ATOM 1320 O O . VAL A 1 166 ? -3.452 27.340 -9.901 1.00 59.25 166 VAL A O 1
ATOM 1323 N N . LEU A 1 167 ? -4.803 26.776 -8.211 1.00 57.69 167 LEU A N 1
ATOM 1324 C CA . LEU A 1 167 ? -4.097 25.536 -7.836 1.00 57.69 167 LEU A CA 1
ATOM 1325 C C . LEU A 1 167 ? -4.881 24.248 -8.136 1.00 57.69 167 LEU A C 1
ATOM 1327 O O . LEU A 1 167 ? -4.314 23.154 -8.099 1.00 57.69 167 LEU A O 1
ATOM 1331 N N . SER A 1 168 ? -6.175 24.347 -8.431 1.00 54.06 168 SER A N 1
ATOM 1332 C CA . SER A 1 168 ? -7.045 23.207 -8.712 1.00 54.06 168 SER A CA 1
ATOM 1333 C C . SER A 1 168 ? -6.633 22.544 -10.027 1.00 54.06 168 SER A C 1
ATOM 1335 O O . SER A 1 168 ? -6.601 23.151 -11.092 1.00 54.06 168 SER A O 1
ATOM 1337 N N . GLY A 1 169 ? -6.239 21.273 -9.939 1.00 58.72 169 GLY A N 1
ATOM 1338 C CA . GLY A 1 169 ? -5.788 20.489 -11.092 1.00 58.72 169 GLY A CA 1
ATOM 1339 C C . GLY A 1 169 ? -4.322 20.684 -11.495 1.00 58.72 169 GLY A C 1
ATOM 1340 O O . GLY A 1 169 ? -3.858 19.972 -12.386 1.00 58.72 169 GLY A O 1
ATOM 1341 N N . TYR A 1 170 ? -3.559 21.561 -10.831 1.00 63.59 170 TYR A N 1
ATOM 1342 C CA . TYR A 1 170 ? -2.169 21.833 -11.202 1.00 63.59 170 TYR A CA 1
ATOM 1343 C C . TYR A 1 170 ? -1.166 21.077 -10.328 1.00 63.59 170 TYR A C 1
ATOM 1345 O O . TYR A 1 170 ? -1.085 21.235 -9.112 1.00 63.59 170 TYR A O 1
ATOM 1353 N N . SER A 1 171 ? -0.333 20.264 -10.976 1.00 71.31 171 SER A N 1
ATOM 1354 C CA . SER A 1 171 ? 0.873 19.711 -10.366 1.00 71.31 171 SER A CA 1
ATOM 1355 C C . SER A 1 171 ? 2.057 20.652 -10.578 1.00 71.31 171 SER A C 1
ATOM 1357 O O . SER A 1 171 ? 2.257 21.135 -11.692 1.00 71.31 171 SER A O 1
ATOM 1359 N N . ILE A 1 172 ? 2.898 20.848 -9.563 1.00 80.31 172 ILE A N 1
ATOM 1360 C CA . ILE A 1 172 ? 4.149 21.599 -9.717 1.00 80.31 172 ILE A CA 1
ATOM 1361 C C . ILE A 1 172 ? 5.178 20.697 -10.410 1.00 80.31 172 ILE A C 1
ATOM 1363 O O . ILE A 1 172 ? 5.579 19.653 -9.879 1.00 80.31 172 ILE A O 1
ATOM 1367 N N . GLY A 1 173 ? 5.592 21.099 -11.613 1.00 78.50 173 GLY A N 1
ATOM 1368 C CA . GLY A 1 173 ? 6.467 20.314 -12.486 1.00 78.50 173 GLY A CA 1
ATOM 1369 C C . GLY A 1 173 ? 5.791 19.063 -13.064 1.00 78.50 173 GLY A C 1
ATOM 1370 O O . GLY A 1 173 ? 4.730 18.627 -12.611 1.00 78.50 173 GLY A O 1
ATOM 1371 N N . THR A 1 174 ? 6.425 18.449 -14.062 1.00 81.31 174 THR A N 1
ATOM 1372 C CA . THR A 1 174 ? 5.984 17.181 -14.667 1.00 81.31 174 THR A CA 1
ATOM 1373 C C . THR A 1 174 ? 6.674 16.000 -13.981 1.00 81.31 174 THR A C 1
ATOM 1375 O O . THR A 1 174 ? 7.613 16.178 -13.207 1.00 81.31 174 THR A O 1
ATOM 1378 N N . SER A 1 175 ? 6.227 14.766 -14.235 1.00 79.69 175 SER A N 1
ATOM 1379 C CA . SER A 1 175 ? 6.871 13.563 -13.676 1.00 79.69 175 SER A CA 1
ATOM 1380 C C . SER A 1 175 ? 8.384 13.519 -13.920 1.00 79.69 175 SER A C 1
ATOM 1382 O O . SER A 1 175 ? 9.111 13.087 -13.031 1.00 79.69 175 SER A O 1
ATOM 1384 N N . ALA A 1 176 ? 8.843 14.012 -15.074 1.00 81.38 176 ALA A N 1
ATOM 1385 C CA . ALA A 1 176 ? 10.250 14.021 -15.460 1.00 81.38 176 ALA A CA 1
ATOM 1386 C C . ALA A 1 176 ? 11.086 15.113 -14.767 1.00 81.38 176 ALA A C 1
ATOM 1388 O O . ALA A 1 176 ? 12.278 14.916 -14.578 1.00 81.38 176 ALA A O 1
ATOM 1389 N N . THR A 1 177 ? 10.496 16.248 -14.372 1.00 86.56 177 THR A N 1
ATOM 1390 C CA . THR A 1 177 ? 11.276 17.419 -13.919 1.00 86.56 177 THR A CA 1
ATOM 1391 C C . THR A 1 177 ? 11.344 17.592 -12.404 1.00 86.56 177 THR A C 1
ATOM 1393 O O . THR A 1 177 ? 12.200 18.319 -11.903 1.00 86.56 177 THR A O 1
ATOM 1396 N N . ARG A 1 178 ? 10.470 16.931 -11.634 1.00 88.62 178 ARG A N 1
ATOM 1397 C CA . ARG A 1 178 ? 10.389 17.143 -10.174 1.00 88.62 178 ARG A CA 1
ATOM 1398 C C . ARG A 1 178 ? 11.669 16.763 -9.430 1.00 88.62 178 ARG A C 1
ATOM 1400 O O . ARG A 1 178 ? 12.072 17.495 -8.530 1.00 88.62 178 ARG A O 1
ATOM 1407 N N . ALA A 1 179 ? 12.311 15.657 -9.807 1.00 87.00 179 ALA A N 1
ATOM 1408 C CA . ALA A 1 179 ? 13.558 15.221 -9.176 1.00 87.00 179 ALA A CA 1
ATOM 1409 C C . ALA A 1 179 ? 14.683 16.255 -9.371 1.00 87.00 179 ALA A C 1
ATOM 1411 O O . ALA A 1 179 ? 15.375 16.611 -8.415 1.00 87.00 179 ALA A O 1
ATOM 1412 N N . ASP A 1 180 ? 14.800 16.815 -10.577 1.00 89.00 180 ASP A N 1
ATOM 1413 C CA . ASP A 1 180 ? 15.796 17.844 -10.888 1.00 89.00 180 ASP A CA 1
ATOM 1414 C C . ASP A 1 180 ? 15.530 19.153 -10.142 1.00 89.00 180 ASP A C 1
ATOM 1416 O O . ASP A 1 180 ? 16.465 19.783 -9.643 1.00 89.00 180 ASP A O 1
ATOM 1420 N N . VAL A 1 181 ? 14.260 19.544 -9.991 1.00 89.56 181 VAL A N 1
ATOM 1421 C CA . VAL A 1 181 ? 13.882 20.709 -9.176 1.00 89.56 181 VAL A CA 1
ATOM 1422 C C . VAL A 1 181 ? 14.306 20.510 -7.721 1.00 89.56 181 VAL A C 1
ATOM 1424 O O . VAL A 1 181 ? 14.942 21.402 -7.159 1.00 89.56 181 VAL A O 1
ATOM 1427 N N . LEU A 1 182 ? 14.026 19.343 -7.123 1.00 87.81 182 LEU A N 1
ATOM 1428 C CA . LEU A 1 182 ? 14.452 19.014 -5.754 1.00 87.81 182 LEU A CA 1
ATOM 1429 C C . LEU A 1 182 ? 15.976 19.083 -5.601 1.00 87.81 182 LEU A C 1
ATOM 1431 O O . LEU A 1 182 ? 16.486 19.646 -4.627 1.00 87.81 182 LEU A O 1
ATOM 1435 N N . LYS A 1 183 ? 16.709 18.542 -6.578 1.00 87.94 183 LYS A N 1
ATOM 1436 C CA . LYS A 1 183 ? 18.172 18.601 -6.606 1.00 87.94 183 LYS A CA 1
ATOM 1437 C C . LYS A 1 183 ? 18.660 20.048 -6.669 1.00 87.94 183 LYS A C 1
ATOM 1439 O O . LYS A 1 183 ? 19.520 20.426 -5.876 1.00 87.94 183 LYS A O 1
ATOM 1444 N N . LYS A 1 184 ? 18.063 20.876 -7.531 1.00 90.38 184 LYS A N 1
ATOM 1445 C CA . LYS A 1 184 ? 18.423 22.289 -7.699 1.00 90.38 184 LYS A CA 1
ATOM 1446 C C . LYS A 1 184 ? 18.191 23.102 -6.424 1.00 90.38 184 LYS A C 1
ATOM 1448 O O . LYS A 1 184 ? 19.104 23.797 -5.990 1.00 90.38 184 LYS A O 1
ATOM 1453 N N . ILE A 1 185 ? 17.026 22.993 -5.777 1.00 88.88 185 ILE A N 1
ATOM 1454 C CA . ILE A 1 185 ? 16.748 23.749 -4.536 1.00 88.88 185 ILE A CA 1
ATOM 1455 C C . ILE A 1 185 ? 17.653 23.322 -3.372 1.00 88.88 185 ILE A C 1
ATOM 1457 O O . ILE A 1 185 ? 17.957 24.132 -2.495 1.00 88.88 185 ILE A O 1
ATOM 1461 N N . SER A 1 186 ? 18.117 22.068 -3.375 1.00 88.00 186 SER A N 1
ATOM 1462 C CA . SER A 1 186 ? 19.111 21.590 -2.414 1.00 88.00 186 SER A CA 1
ATOM 1463 C C . SER A 1 186 ? 20.514 22.110 -2.737 1.00 88.00 186 SER A C 1
ATOM 1465 O O . SER A 1 186 ? 21.230 22.487 -1.816 1.00 88.00 186 SER A O 1
ATOM 1467 N N . GLN A 1 187 ? 20.906 22.151 -4.016 1.00 88.44 187 GLN A N 1
ATOM 1468 C CA . GLN A 1 187 ? 22.208 22.666 -4.466 1.00 88.44 187 GLN A CA 1
ATOM 1469 C C . GLN A 1 187 ? 22.357 24.171 -4.221 1.00 88.44 187 GLN A C 1
ATOM 1471 O O . GLN A 1 187 ? 23.406 24.614 -3.770 1.00 88.44 187 GLN A O 1
ATOM 1476 N N . VAL A 1 188 ? 21.298 24.948 -4.471 1.00 89.50 188 VAL A N 1
ATOM 1477 C CA . VAL A 1 188 ? 21.259 26.398 -4.201 1.00 89.50 188 VAL A CA 1
ATOM 1478 C C . VAL A 1 188 ? 21.239 26.692 -2.691 1.00 89.50 188 VAL A C 1
ATOM 1480 O O . VAL A 1 188 ? 21.598 27.782 -2.258 1.00 89.50 188 VAL A O 1
ATOM 1483 N N . GLY A 1 189 ? 20.864 25.711 -1.864 1.00 86.75 189 GLY A N 1
ATOM 1484 C CA . GLY A 1 189 ? 20.919 25.819 -0.406 1.00 86.75 189 GLY A CA 1
ATOM 1485 C C . GLY A 1 189 ? 19.656 26.386 0.245 1.00 86.75 189 GLY A C 1
ATOM 1486 O O . GLY A 1 189 ? 19.729 26.836 1.394 1.00 86.75 189 GLY A O 1
ATOM 1487 N N . TYR A 1 190 ? 18.509 26.353 -0.445 1.00 87.31 190 TYR A N 1
ATOM 1488 C CA . TYR A 1 190 ? 17.201 26.678 0.144 1.00 87.31 190 TYR A CA 1
ATOM 1489 C C . TYR A 1 190 ? 16.743 25.605 1.132 1.00 87.31 190 TYR A C 1
ATOM 1491 O O . TYR A 1 190 ? 16.194 25.911 2.191 1.00 87.31 190 TYR A O 1
ATOM 1499 N N . VAL A 1 191 ? 17.017 24.341 0.808 1.00 88.88 191 VAL A N 1
ATOM 1500 C CA . VAL A 1 191 ? 16.719 23.192 1.665 1.00 88.88 191 VAL A CA 1
ATOM 1501 C C . VAL A 1 191 ? 17.986 22.400 1.958 1.00 88.88 191 VAL A C 1
ATOM 1503 O O . VAL A 1 191 ? 18.882 22.279 1.126 1.00 88.88 191 VAL A O 1
ATOM 1506 N N . LYS A 1 192 ? 18.050 21.838 3.161 1.00 88.00 192 LYS A N 1
ATOM 1507 C CA . LYS A 1 192 ? 19.101 20.935 3.626 1.00 88.00 192 LYS A CA 1
ATOM 1508 C C . LYS A 1 192 ? 18.484 19.584 3.951 1.00 88.00 192 LYS A C 1
ATOM 1510 O O . LYS A 1 192 ? 17.383 19.516 4.495 1.00 88.00 192 LYS A O 1
ATOM 1515 N N . LYS A 1 193 ? 19.203 18.508 3.643 1.00 85.94 193 LYS A N 1
ATOM 1516 C CA . LYS A 1 193 ? 18.784 17.146 3.980 1.00 85.94 193 LYS A CA 1
ATOM 1517 C C . LYS A 1 193 ? 19.298 16.795 5.381 1.00 85.94 193 LYS A C 1
ATOM 1519 O O . LYS A 1 193 ? 20.501 16.813 5.621 1.00 85.94 193 LYS A O 1
ATOM 1524 N N . LYS A 1 194 ? 18.390 16.484 6.307 1.00 86.19 194 LYS A N 1
ATOM 1525 C CA . LYS A 1 194 ? 18.679 15.955 7.647 1.00 86.19 194 LYS A CA 1
ATOM 1526 C C . LYS A 1 194 ? 18.197 14.505 7.701 1.00 86.19 194 LYS A C 1
ATOM 1528 O O . LYS A 1 194 ? 17.012 14.229 7.886 1.00 86.19 194 LYS A O 1
ATOM 1533 N N . GLY A 1 195 ? 19.116 13.563 7.486 1.00 87.12 195 GLY A N 1
ATOM 1534 C CA . GLY A 1 195 ? 18.777 12.147 7.327 1.00 87.12 195 GLY A CA 1
ATOM 1535 C C . GLY A 1 195 ? 17.923 11.910 6.075 1.00 87.12 195 GLY A C 1
ATOM 1536 O O . GLY A 1 195 ? 18.358 12.187 4.961 1.00 87.12 195 GLY A O 1
ATOM 1537 N N . LYS A 1 196 ? 16.697 11.400 6.247 1.00 86.56 196 LYS A N 1
ATOM 1538 C CA . LYS A 1 196 ? 15.744 11.176 5.139 1.00 86.56 196 LYS A CA 1
ATOM 1539 C C . LYS A 1 196 ? 14.826 12.373 4.856 1.00 86.56 196 LYS A C 1
ATOM 1541 O O . LYS A 1 196 ? 14.090 12.341 3.872 1.00 86.56 196 LYS A O 1
ATOM 1546 N N . SER A 1 197 ? 14.860 13.402 5.699 1.00 89.81 197 SER A N 1
ATOM 1547 C CA . SER A 1 197 ? 13.946 14.543 5.634 1.00 89.81 197 SER A CA 1
ATOM 1548 C C . SER A 1 197 ? 14.643 15.817 5.167 1.00 89.81 197 SER A C 1
ATOM 1550 O O . SER A 1 197 ? 15.850 15.978 5.333 1.00 89.81 197 SER A O 1
ATOM 1552 N N . TYR A 1 198 ? 13.867 16.739 4.614 1.00 88.69 198 TYR A N 1
ATOM 1553 C CA . TYR A 1 198 ? 14.272 18.094 4.284 1.00 88.69 198 TYR A CA 1
ATOM 1554 C C . TYR A 1 198 ? 13.946 19.043 5.437 1.00 88.69 198 TYR A C 1
ATOM 1556 O O . TYR A 1 198 ? 12.904 18.943 6.085 1.00 88.69 198 TYR A O 1
ATOM 1564 N N . SER A 1 199 ? 14.843 19.993 5.659 1.00 87.25 199 SER A N 1
ATOM 1565 C CA . SER A 1 199 ? 14.644 21.169 6.501 1.00 87.25 199 SER A CA 1
ATOM 1566 C C . SER A 1 199 ? 15.000 22.410 5.694 1.00 87.25 199 SER A C 1
ATOM 1568 O O . SER A 1 199 ? 15.983 22.394 4.952 1.00 87.25 199 SER A O 1
ATOM 1570 N N . TYR A 1 200 ? 14.236 23.483 5.841 1.00 85.06 200 TYR A N 1
ATOM 1571 C CA . TYR A 1 200 ? 14.544 24.749 5.186 1.00 85.06 200 TYR A CA 1
ATOM 1572 C C . TYR A 1 200 ? 15.756 25.427 5.847 1.00 85.06 200 TYR A C 1
ATOM 1574 O O . TYR A 1 200 ? 16.063 25.194 7.020 1.00 85.06 200 TYR A O 1
ATOM 1582 N N . ASN A 1 201 ? 16.486 26.239 5.086 1.00 79.50 201 ASN A N 1
ATOM 1583 C CA . ASN A 1 201 ? 17.661 26.950 5.576 1.00 79.50 201 ASN A CA 1
ATOM 1584 C C . ASN A 1 201 ? 17.284 28.383 5.998 1.00 79.50 201 ASN A C 1
ATOM 1586 O O . ASN A 1 201 ? 17.003 29.224 5.147 1.00 79.50 201 ASN A O 1
ATOM 1590 N N . ARG A 1 202 ? 17.311 28.667 7.309 1.00 66.44 202 ARG A N 1
ATOM 1591 C CA . ARG A 1 202 ? 16.883 29.951 7.910 1.00 66.44 202 ARG A CA 1
ATOM 1592 C C . ARG A 1 202 ? 17.664 31.188 7.453 1.00 66.44 202 ARG A C 1
ATOM 1594 O O . ARG A 1 202 ? 17.206 32.302 7.664 1.00 66.44 202 ARG A O 1
ATOM 1601 N N . THR A 1 203 ? 18.823 31.038 6.809 1.00 64.00 203 THR A N 1
ATOM 1602 C CA . THR A 1 203 ? 19.568 32.185 6.254 1.00 64.00 203 THR A CA 1
ATOM 1603 C C . THR A 1 203 ? 18.787 32.966 5.195 1.00 64.00 203 THR A C 1
ATOM 1605 O O . THR A 1 203 ? 19.081 34.138 4.993 1.00 64.00 203 THR A O 1
ATOM 1608 N N . TRP A 1 204 ? 17.783 32.355 4.559 1.00 55.97 204 TRP A N 1
ATOM 1609 C CA . TRP A 1 204 ? 16.953 33.005 3.540 1.00 55.97 204 TRP A CA 1
ATOM 1610 C C . TRP A 1 204 ? 15.706 33.716 4.096 1.00 55.97 204 TRP A C 1
ATOM 1612 O O . TRP A 1 204 ? 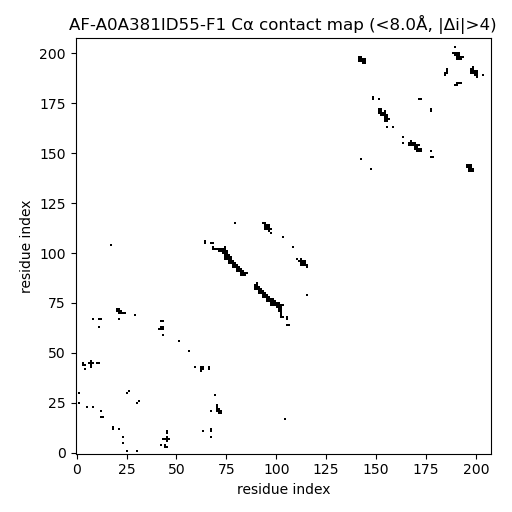15.125 34.518 3.378 1.00 55.97 204 TRP A O 1
ATOM 1622 N N . GLU A 1 205 ? 15.327 33.503 5.367 1.00 54.19 205 GLU A N 1
ATOM 1623 C CA . GLU A 1 205 ? 14.204 34.224 6.010 1.00 54.19 205 GLU A CA 1
ATOM 1624 C C . GLU A 1 205 ? 14.504 35.719 6.219 1.00 54.19 205 GLU A C 1
ATOM 1626 O O . GLU A 1 205 ? 13.596 36.501 6.450 1.00 54.19 205 GLU A O 1
ATOM 1631 N N . LYS A 1 206 ? 15.772 36.144 6.131 1.00 50.91 206 LYS A N 1
ATOM 1632 C CA . LYS A 1 206 ? 16.165 37.555 6.304 1.00 50.91 206 LYS A CA 1
ATOM 1633 C C . LYS A 1 206 ? 16.007 38.414 5.041 1.00 50.91 206 LYS A C 1
ATOM 1635 O O . LYS A 1 206 ? 16.337 39.594 5.087 1.00 50.91 206 LYS A O 1
ATOM 1640 N N . PHE A 1 207 ? 15.563 37.825 3.929 1.00 52.44 207 PHE A N 1
ATOM 1641 C CA . PHE A 1 207 ? 15.442 38.495 2.628 1.00 52.44 207 PHE A CA 1
ATOM 1642 C C . PHE A 1 207 ? 14.001 38.524 2.072 1.00 52.44 207 PHE A C 1
ATOM 1644 O O . PHE A 1 207 ? 13.826 38.925 0.923 1.00 52.44 207 PHE A O 1
ATOM 1651 N N . SER A 1 208 ? 12.987 38.121 2.854 1.00 41.38 208 SER A N 1
ATOM 1652 C CA . SER A 1 208 ? 11.554 38.317 2.549 1.00 41.38 208 SER A CA 1
ATOM 1653 C C . SER A 1 208 ? 10.895 39.171 3.617 1.00 41.38 208 SER A C 1
ATOM 1655 O O . SER A 1 208 ? 10.106 40.060 3.250 1.00 41.38 208 SER A O 1
#

Radius of gyration: 24.52 Å; Cα contacts (8 Å, |Δi|>4): 182; chains: 1; bounding box: 50×59×61 Å

Sequence (208 aa):
MASKASQTLDKLKVGLEYENKIKFSKTKRVFDSSKVDSHSAIIPTYIIPKSLSKDEQLVYDAIKDRFVANFMPPAEYENTEIKTEVDNCTFLTKGKVLKSKGYLEVYNKEEKNDLLPLVNKDDVVDVLEIKPLTKQTTPPKPYTEDTLLKAMKNCGKNVPEEDTTVLSGYSIGTSATRADVLKKISQVGYVKKKGKSYSYNRTWEKFS

InterPro domains:
  IPR000380 DNA topoisomerase, type IA [PTHR11390] (33-197)
  IPR003602 DNA topoisomerase, type IA, DNA-binding domain [SM00437] (2-196)
  IPR013497 DNA topoisomerase, type IA, central [PF01131] (16-198)
  IPR013497 DNA topoisomerase, type IA, central [PR00417] (59-75)
  IPR013497 DNA topoisomerase, type IA, central [PR00417] (171-185)
  IPR013497 DNA topoisomerase, type IA, central [PS52039] (1-208)
  IPR013824 DNA topoisomerase, type IA, central region, subdomain 1 [G3DSA:1.10.460.10] (141-199)
  IPR013825 DNA topoisomerase, type IA, central region, subdomain 2 [G3DSA:2.70.20.10] (75-140)
  IPR013826 DNA topoisomerase, type IA, central region, subdomain 3 [G3DSA:1.10.290.10] (4-73)
  IPR023405 DNA topoisomerase, type IA, core domain [SSF56712] (18-198)

Secondary structure (DSSP, 8-state):
-HHHHHHHHHHHSTT-TTGGG------TTT--GGG--SSPPP---SS--S---HHHHHHHHHHHHHHHHTTSPPPEEEEEEEEEEETTEEEEEEEEEEEE-GGGGGGTPPPPPBPPPP--TT----------------PPPPPBHHHHHHHHHTTTTTS-GGG-TTTTTPPSS-TTTHHHHHHHHHHTTSEEEETTEEEE-GGGGGG-

Organism: Clostridioides difficile (NCBI:txid1496)

Solvent-accessible surface area (backbone atoms only — not comparable to full-atom values): 13286 Å² total; per-residue (Å²): 108,70,69,59,52,48,54,17,48,66,62,67,37,64,92,45,98,58,36,92,58,53,45,91,71,96,39,68,89,81,59,44,75,92,77,45,70,101,60,74,83,86,64,69,60,73,70,79,86,90,81,67,56,74,70,54,42,55,53,49,47,56,38,41,44,56,54,52,34,74,29,31,50,72,61,40,69,52,74,46,76,49,79,46,80,54,97,95,40,81,46,82,48,78,24,39,33,77,76,37,57,40,30,43,57,73,70,72,63,84,74,83,61,42,78,67,84,91,77,64,90,90,65,86,77,84,87,89,78,89,79,90,81,90,82,79,90,75,81,83,78,67,45,27,67,69,57,42,55,50,44,30,57,50,32,42,77,88,50,62,73,94,73,21,85,86,26,64,92,42,46,59,63,53,92,85,46,42,66,57,51,56,52,48,43,40,72,76,51,55,34,42,76,58,87,74,24,49,41,76,40,72,84,59,69,81,80,116

Mean predicted aligned error: 8.74 Å

=== Feature glossary ===
The record interleaves many kinds of information about one protein. Here is each kind framed as the question it answers.

Q: What does the local fold look like, residue by residue?
A: The Foldseek 3Di string encodes local tertiary geometry as a 20-letter alphabet — one character per residue — derived from the relative positions of nearby Cα atoms. Unlike the amino-acid sequence, 3Di is a direct function of the 3D structure, so two proteins with the same fold have similar 3Di strings even at low sequence identity.

Q: Which residues are in helices, strands, or loops?
A: The SS8 string is DSSP's per-residue secondary-structure call. α-helix (H) means an i→i+4 H-bond ladder; β-strand (E) means the residue participates in a β-sheet; 3₁₀ (G) and π (I) are tighter and wider helices; T/S are turns/bends; '-' is loop.

Q: How big and how compact is the whole molecule?
A: Radius of gyration (Rg) is the root-mean-square distance of Cα atoms from their centroid — a single number for overall size and compactness. A globular domain of N residues has Rg ≈ 2.2·N^0.38 Å; an extended or disordered chain has a much larger Rg. The Cα contact count is the number of residue pairs whose Cα atoms are within 8 Å and are more than four positions apart in sequence — a standard proxy for tertiary packing density. The bounding box is the smallest axis-aligned box enclosing all Cα atoms.

Q: Where is each backbone atom in 3D?
A: Structure coordinates are given as an mmCIF _atom_site loop: one row per atom with element, residue name, chain id, sequence number, and x/y/z position in Å. Only the four main-chain atoms per residue are included here; side chains are omitted to keep the record compact.

Q: What is the amino-acid chain?
A: Primary structure: the covalent order of the twenty standard amino acids along the backbone. Two proteins with the same sequence will (almost always) fold to the same structure; two with 30% identity often share a fold but not the details.

Q: What if only a Cα trace is available?
A: Three-state secondary structure (P-SEA) collapses the eight DSSP classes into helix (a), strand (b), and coil (c). P-SEA assigns these from Cα geometry alone — distances and angles — without requiring backbone oxygens, so it works on any Cα trace.

Q: What family and function is it annotated with?
A: Database cross-references. InterPro integrates a dozen domain/family signature databases into unified entries with residue-range hits. GO terms attach function/process/location labels with evidence codes. CATH codes position the fold in a four-level structural taxonomy. Organism is the NCBI-taxonomy species name.

Q: How confident is the AlphaFold model at each residue?
A: pLDDT is the predicted lDDT-Cα score: AlphaFold's confidence that the local environment of each residue (all inter-atomic distances within 15 Å) is correctly placed. It is a per-residue number between 0 and 100, with higher meaning more reliable.

Q: How mobile is each atom in the crystal?
A: B-factor (Debye–Waller factor) reflects atomic displacement in the crystal lattice. It is an experimental observable (units Å²), not a prediction; low values mean the atom is pinned down, high values mean it moves or is heterogeneous across the crystal.

Q: Which residues are buried vs exposed?
A: SASA measures how much of the protein is reachable by solvent. It is computed by rolling a water-sized probe over the atomic surface and summing the exposed area (Å²). Per-residue SASA distinguishes core (buried, low SASA) from surface (exposed, high SASA) residues; total SASA is a whole-molecule size measure.

Q: What do the diagnostic plots show?
A: Plot images: a contact map (which residues are close in 3D, as an N×N binary image), a Ramachandran scatter (backbone torsion angles, revealing secondary-structure composition at a glance), and — for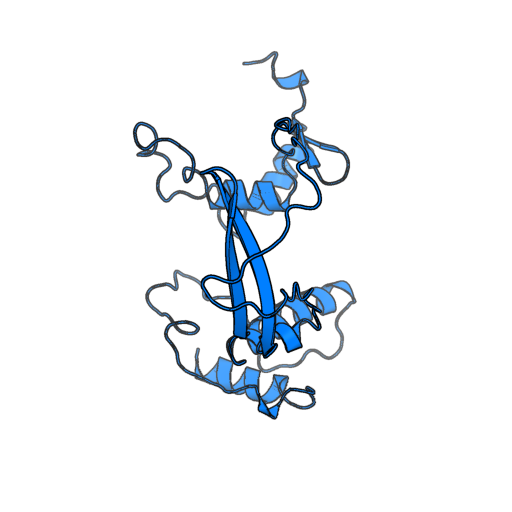 AlphaFold structures — a PAE heatmap (pairwise prediction confidence).

Q: What known structures does this most resemble?
A: The Foldseek neighbor list gives the closest experimentally determined structures in the PDB, ranked by structural alignment. TM-score near 1 means near-identical fold; near 0.3 means only rough topology match. This is how one finds what a novel AlphaFold prediction most resembles in the solved-structure universe.

Q: Are the domains correctly placed relative to each other?
A: Predicted aligned error is AlphaFold's pairwise confidence. Unlike pLDDT (per-residue), PAE is per-residue-pair and captures whether two parts of the structure are correctly placed relative to each other. Units are ångströms of expected positional error.

Q: What do the rendered images show?
A: Structure images are PyMOL renders from six orthogonal camera directions. Cartoon representation draws helices as coils and strands as arrows; sticks shows the backbone as bonds; surface shows the solvent-excluded envelope. Rainbow coloring maps sequence position to hue (blue→red, N→C); chain coloring assigns a distinct color per polypeptide.

Q: What are the backbone torsion angles?
A: φ (phi) and ψ (psi) are the two rotatable backbone dihedrals per residue: φ is the C(i-1)–N–Cα–C torsion, ψ is the N–Cα–C–N(i+1) torsion, both in degrees on (−180°, 180°]. α-helical residues cluster near (−60°, −45°); β-strand residues near (−120°, +130°). A Ramachandran plot is simply a scatter of (φ, ψ) for every residue.